Protein AF-X1IQB7-F1 (afdb_monomer_lite)

pLDDT: mean 81.28, std 14.28, range [44.41, 97.75]

InterPro domains:
  IPR012337 Ribonuclease H-like superfamily [SSF53098] (6-122)
  IPR036397 Ribonuclease H superfamily [G3DSA:3.30.420.10] (1-216)

Foldseek 3Di:
DWDKDKDKDWDWDDPDLQGWKIKIKIWMKIFTNPDDVVCPCVLVVCAEDCDPVCPPSHQHDHDPCVLPPPDLVSLLSVQLNLQLLLVLADPRDQWLVRVCCQAEPDHPVVQQVPQDAPDPVDSDGPRDPDPSTDSHNGDSPDDDSVVSCVNRNVVSNVSCVVSSMGGQGMHMDIGTSVRLVVVCVVQNDVVVVVVVVVSVVVVSVVSVVVVVVVVD

Secondary structure (DSSP, 8-state):
-PPPEEEEEEEEE--STTT--EEEEEEEEEE-TT--GGGHHHHTTTTEES-GGGTTTSEE-S-HHHHTSS-HHHHHHHHHHHHHHHHTTSPPPSSHHHHHHHHBSS-HHHHHHHS--S-SSS---TT-SS-SS-SSSSS-TT---HHHHHHHHHHHHHHHHHHTEEEEEEEEEEE-HHHHHHHHHHH-HHHHHHHHHHHHHHHHHHHHHHHHHHT-

Organism: NCBI:txid412755

Radius of gyration: 18.28 Å; chains: 1; bounding box: 54×44×42 Å

Sequence (216 aa):
MENNYYVLGIDEAGYGPDIGPLVVTSSLFRLSEKYHSEKFWETLSEIVSKKTKEFPEKVIVSDSKDIFKNHPKNYLIGETTALCSYCLLYPVPLNFQEFLQNIFLDNLDLFQKRCKTFSKYTYRMCWGNNDFFSEDPLNSKNLNPKPYINDLFPKLKKVIKSSGIDLIDIKSIVLCPHLYNESITKKGKLFFNYLQFERLIENALKRILIENISVK

Structure (mmCIF, N/CA/C/O backbone):
data_AF-X1IQB7-F1
#
_entry.id   AF-X1IQB7-F1
#
loop_
_atom_site.group_PDB
_atom_site.id
_atom_site.type_symbol
_atom_site.label_atom_id
_atom_site.label_alt_id
_atom_site.label_comp_id
_atom_site.label_asym_id
_atom_site.label_entity_id
_atom_site.label_seq_id
_atom_site.pdbx_PDB_ins_code
_atom_site.Cartn_x
_atom_site.Cartn_y
_atom_site.Cartn_z
_atom_site.occupancy
_atom_site.B_iso_or_equiv
_atom_site.auth_seq_id
_atom_site.auth_comp_id
_atom_site.auth_asym_id
_atom_site.auth_atom_id
_atom_site.pdbx_PDB_model_num
ATOM 1 N N . MET A 1 1 ? -18.463 -21.248 12.166 1.00 49.41 1 MET A N 1
ATOM 2 C CA . MET A 1 1 ? -17.188 -20.786 11.585 1.00 49.41 1 MET A CA 1
ATOM 3 C C . MET A 1 1 ? -17.531 -19.487 10.894 1.00 49.41 1 MET A C 1
ATOM 5 O O . MET A 1 1 ? -18.407 -19.532 10.044 1.00 49.41 1 MET A O 1
ATOM 9 N N . GLU A 1 2 ? -16.991 -18.355 11.341 1.00 58.50 2 GLU A N 1
ATOM 10 C CA . GLU A 1 2 ? -17.229 -17.079 10.653 1.00 58.50 2 GLU A CA 1
ATOM 11 C C . GLU A 1 2 ? -16.590 -17.154 9.263 1.00 58.50 2 GLU A C 1
ATOM 13 O O . GLU A 1 2 ? -15.416 -17.514 9.136 1.00 58.50 2 GLU A O 1
ATOM 18 N N . ASN A 1 3 ? -17.370 -16.871 8.221 1.00 70.31 3 ASN A N 1
ATOM 19 C CA . ASN A 1 3 ? -16.843 -16.815 6.862 1.00 70.31 3 ASN A CA 1
ATOM 20 C C . ASN A 1 3 ? -16.195 -15.446 6.637 1.00 70.31 3 ASN A C 1
ATOM 22 O O . ASN A 1 3 ? -16.862 -14.415 6.682 1.00 70.31 3 ASN A O 1
ATOM 26 N N . ASN A 1 4 ? -14.889 -15.438 6.376 1.00 81.31 4 ASN A N 1
ATOM 27 C CA . ASN A 1 4 ? -14.168 -14.225 6.000 1.00 81.31 4 ASN A CA 1
ATOM 28 C C . ASN A 1 4 ? -14.252 -14.000 4.488 1.00 81.31 4 ASN A C 1
ATOM 30 O O . ASN A 1 4 ? -14.042 -14.929 3.704 1.00 81.31 4 ASN A O 1
ATOM 34 N N . TYR A 1 5 ? -14.479 -12.752 4.085 1.00 88.44 5 TYR A N 1
ATOM 35 C CA . TYR A 1 5 ? -14.345 -12.317 2.695 1.00 88.44 5 TYR A CA 1
ATOM 36 C C . TYR A 1 5 ? -13.029 -11.568 2.514 1.00 88.44 5 TYR A C 1
ATOM 38 O O . TYR A 1 5 ? -12.565 -10.881 3.424 1.00 88.44 5 TYR A O 1
ATOM 46 N N . TYR A 1 6 ? -12.431 -11.678 1.331 1.00 92.31 6 TYR A N 1
ATOM 47 C CA . TYR A 1 6 ? -11.179 -10.998 1.013 1.00 92.31 6 TYR A CA 1
ATOM 48 C C . TYR A 1 6 ? -11.351 -10.110 -0.211 1.00 92.31 6 TYR A C 1
ATOM 50 O O . TYR A 1 6 ? -11.944 -10.523 -1.208 1.00 92.31 6 TYR A O 1
ATOM 58 N N . VAL A 1 7 ? -10.813 -8.895 -0.136 1.00 93.19 7 VAL A N 1
ATOM 59 C CA . VAL A 1 7 ? -10.789 -7.935 -1.243 1.00 93.19 7 VAL A CA 1
ATOM 60 C C . VAL A 1 7 ? -9.343 -7.579 -1.540 1.00 93.19 7 VAL A C 1
ATOM 62 O O . VAL A 1 7 ? -8.607 -7.156 -0.652 1.00 93.19 7 VAL A O 1
ATOM 65 N N . LEU A 1 8 ? -8.945 -7.743 -2.798 1.00 95.94 8 LEU A N 1
ATOM 66 C CA . LEU A 1 8 ? -7.617 -7.404 -3.289 1.00 95.94 8 LEU A CA 1
ATOM 67 C C . LEU A 1 8 ? -7.734 -6.225 -4.257 1.00 95.94 8 LEU A C 1
ATOM 69 O O . LEU A 1 8 ? -8.312 -6.364 -5.332 1.00 95.94 8 LEU A O 1
ATOM 73 N N . GLY A 1 9 ? -7.192 -5.072 -3.875 1.00 95.25 9 GLY A N 1
ATOM 74 C CA . GLY A 1 9 ? -6.976 -3.959 -4.799 1.00 95.25 9 GLY A CA 1
ATOM 75 C C . GLY A 1 9 ? -5.593 -4.079 -5.423 1.00 95.25 9 GLY A C 1
ATOM 76 O O . GLY A 1 9 ? -4.635 -4.288 -4.685 1.00 95.25 9 GLY A O 1
ATOM 77 N N . ILE A 1 10 ? -5.483 -3.957 -6.746 1.00 96.00 10 ILE A N 1
ATOM 78 C CA . ILE A 1 10 ? -4.204 -3.889 -7.467 1.00 96.00 10 ILE A CA 1
ATOM 79 C C . ILE A 1 10 ? -4.250 -2.671 -8.379 1.00 96.00 10 ILE A C 1
ATOM 81 O O . ILE A 1 10 ? -5.236 -2.485 -9.090 1.00 96.00 10 ILE A O 1
ATOM 85 N N . ASP A 1 11 ? -3.198 -1.862 -8.342 1.00 93.19 11 ASP A N 1
ATOM 86 C CA . ASP A 1 11 ? -3.038 -0.706 -9.221 1.00 93.19 11 ASP A CA 1
ATOM 87 C C . ASP A 1 11 ? -1.561 -0.509 -9.575 1.00 93.19 11 ASP A C 1
ATOM 89 O O . ASP A 1 11 ? -0.658 -1.018 -8.891 1.00 93.19 11 ASP A O 1
ATOM 93 N N . GLU A 1 12 ? -1.310 0.243 -10.638 1.00 90.50 12 GLU A N 1
ATOM 94 C CA . GLU A 1 12 ? 0.023 0.496 -11.147 1.00 90.50 12 GLU A CA 1
ATOM 95 C C . GLU A 1 12 ? 0.303 1.963 -11.478 1.00 90.50 12 GLU A C 1
ATOM 97 O O . GLU A 1 12 ? -0.540 2.728 -11.943 1.00 90.50 12 GLU A O 1
ATOM 102 N N . ALA A 1 13 ? 1.562 2.349 -11.296 1.00 86.50 13 ALA A N 1
ATOM 103 C CA . ALA A 1 13 ? 2.077 3.665 -11.634 1.00 86.50 13 ALA A CA 1
ATOM 104 C C . ALA A 1 13 ? 3.432 3.539 -12.341 1.00 86.50 13 ALA A C 1
ATOM 106 O O . ALA A 1 13 ? 4.209 2.639 -12.042 1.00 86.50 13 ALA A O 1
ATOM 107 N N . GLY A 1 14 ? 3.743 4.460 -13.259 1.00 76.94 14 GLY A N 1
ATOM 108 C CA . GLY A 1 14 ? 5.048 4.496 -13.943 1.00 76.94 14 GLY A CA 1
ATOM 109 C C . GLY A 1 14 ? 5.041 3.995 -15.392 1.00 76.94 14 GLY A C 1
ATOM 110 O O . GLY A 1 14 ? 5.873 3.189 -15.789 1.00 76.94 14 GLY A O 1
ATOM 111 N N . TYR A 1 15 ? 4.113 4.493 -16.216 1.00 61.34 15 TYR A N 1
ATOM 112 C CA . TYR A 1 15 ? 3.887 4.001 -17.584 1.00 61.34 15 TYR A CA 1
ATOM 113 C C . TYR A 1 15 ? 4.708 4.626 -18.717 1.00 61.34 15 TYR A C 1
ATOM 115 O O . TYR A 1 15 ? 4.452 4.310 -19.883 1.00 61.34 15 TYR A O 1
ATOM 123 N N . GLY A 1 16 ? 5.671 5.491 -18.417 1.00 55.72 16 GLY A N 1
ATOM 124 C CA . GLY A 1 16 ? 6.515 6.107 -19.437 1.00 55.72 16 GLY A CA 1
ATOM 125 C C . GLY A 1 16 ? 7.973 5.692 -19.266 1.00 55.72 16 GLY A C 1
ATOM 126 O O . GLY A 1 16 ? 8.464 5.781 -18.140 1.00 55.72 16 GLY A O 1
ATOM 127 N N . PRO A 1 17 ? 8.686 5.307 -20.343 1.00 48.34 17 PRO A N 1
ATOM 128 C CA . PRO A 1 17 ? 10.130 5.052 -20.292 1.00 48.34 17 PRO A CA 1
ATOM 129 C C . PRO A 1 17 ? 10.931 6.242 -19.726 1.00 48.34 17 PRO A C 1
ATOM 131 O O . PRO A 1 17 ? 12.019 6.030 -19.197 1.00 48.34 17 PRO A O 1
ATOM 134 N N . ASP A 1 18 ? 10.354 7.450 -19.763 1.00 55.41 18 ASP A N 1
ATOM 135 C CA . ASP A 1 18 ? 10.948 8.706 -19.293 1.00 55.41 18 ASP A CA 1
ATOM 136 C C . ASP A 1 18 ? 10.460 9.170 -17.900 1.00 55.41 18 ASP A C 1
ATOM 138 O O . ASP A 1 18 ? 10.919 10.197 -17.406 1.00 55.41 18 ASP A O 1
ATOM 142 N N . ILE A 1 19 ? 9.509 8.467 -17.260 1.00 57.88 19 ILE A N 1
ATOM 143 C CA . ILE A 1 19 ? 8.742 8.997 -16.105 1.00 57.88 19 ILE A CA 1
ATOM 144 C C . ILE A 1 19 ? 9.191 8.397 -14.757 1.00 57.88 19 ILE A C 1
ATOM 146 O O . ILE A 1 19 ? 8.978 9.003 -13.709 1.00 57.88 19 ILE A O 1
ATOM 150 N N . GLY A 1 20 ? 9.850 7.235 -14.757 1.00 71.38 20 GLY A N 1
ATOM 151 C CA . GLY A 1 20 ? 10.310 6.567 -13.535 1.00 71.38 20 GLY A CA 1
ATOM 152 C C . GLY A 1 20 ? 10.055 5.059 -13.558 1.00 71.38 20 GLY A C 1
ATOM 153 O O . GLY A 1 20 ? 9.684 4.517 -14.598 1.00 71.38 20 GLY A O 1
ATOM 154 N N . PRO A 1 21 ? 10.279 4.354 -12.437 1.00 81.31 21 PRO A N 1
ATOM 155 C CA . PRO A 1 21 ? 10.101 2.912 -12.377 1.00 81.31 21 PRO A CA 1
ATOM 156 C C . PRO A 1 21 ? 8.613 2.565 -12.493 1.00 81.31 21 PRO A C 1
ATOM 158 O O . PRO A 1 21 ? 7.760 3.315 -12.017 1.00 81.31 21 PRO A O 1
ATOM 161 N N . LEU A 1 22 ? 8.309 1.402 -13.068 1.00 86.75 22 LEU A N 1
ATOM 162 C CA . LEU A 1 22 ? 6.980 0.812 -12.942 1.00 86.75 22 LEU A CA 1
ATOM 163 C C . LEU A 1 22 ? 6.841 0.259 -11.521 1.00 86.75 22 LEU A C 1
ATOM 165 O O . LEU A 1 22 ? 7.666 -0.543 -11.081 1.00 86.75 22 LEU A O 1
ATOM 169 N N . VAL A 1 23 ? 5.784 0.660 -10.831 1.00 88.75 23 VAL A N 1
ATOM 170 C CA . VAL A 1 23 ? 5.376 0.140 -9.528 1.00 88.75 23 VAL A CA 1
ATOM 171 C C . VAL A 1 23 ? 3.985 -0.453 -9.681 1.00 88.75 23 VAL A C 1
ATOM 173 O O . VAL A 1 23 ? 3.071 0.246 -10.103 1.00 88.75 23 VAL A O 1
ATOM 176 N N . VAL A 1 24 ? 3.821 -1.724 -9.328 1.00 93.44 24 VAL A N 1
ATOM 177 C CA . VAL A 1 24 ? 2.518 -2.399 -9.253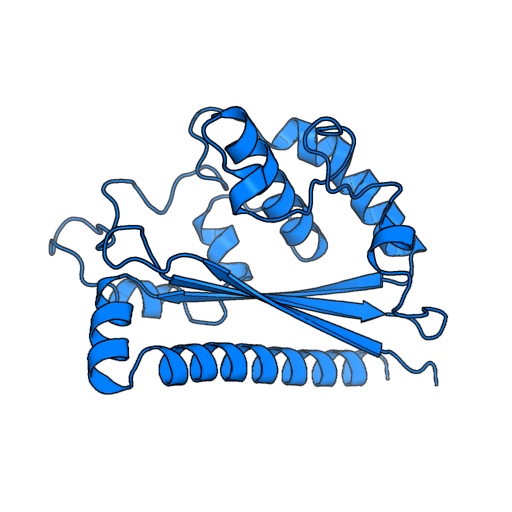 1.00 93.44 24 VAL A CA 1
ATOM 178 C C . VAL A 1 24 ? 2.316 -2.820 -7.809 1.00 93.44 24 VAL A C 1
ATOM 180 O O . VAL A 1 24 ? 3.153 -3.547 -7.274 1.00 93.44 24 VAL A O 1
ATOM 183 N N . THR A 1 25 ? 1.247 -2.360 -7.168 1.00 95.75 25 THR A N 1
ATOM 184 C CA . THR A 1 25 ? 1.014 -2.595 -5.738 1.00 95.75 25 THR A CA 1
ATOM 185 C C . THR A 1 25 ? -0.327 -3.262 -5.516 1.00 95.75 25 THR A C 1
ATOM 187 O O . THR A 1 25 ? -1.326 -2.860 -6.105 1.00 95.75 25 THR A O 1
ATOM 190 N N . SER A 1 26 ? -0.351 -4.251 -4.626 1.00 97.75 26 SER A N 1
ATOM 191 C CA . SER A 1 26 ? -1.563 -4.859 -4.105 1.00 97.75 26 SER A CA 1
ATOM 192 C C . SER A 1 26 ? -1.818 -4.470 -2.653 1.00 97.75 26 SER A C 1
ATOM 194 O O . SER A 1 26 ? -0.890 -4.481 -1.842 1.00 97.75 26 SER A O 1
ATOM 196 N N . SER A 1 27 ? -3.078 -4.228 -2.304 1.00 97.31 27 SER A N 1
ATOM 197 C CA . SER A 1 27 ? -3.560 -4.079 -0.928 1.00 97.31 27 SER A CA 1
ATOM 198 C C . SER A 1 27 ? -4.643 -5.118 -0.659 1.00 97.31 27 SER A C 1
ATOM 200 O O . SER A 1 27 ? -5.679 -5.126 -1.329 1.00 97.31 27 SER A O 1
ATOM 202 N N . LEU A 1 28 ? -4.387 -6.014 0.294 1.00 97.44 28 LEU A N 1
ATOM 203 C CA . LEU A 1 28 ? -5.273 -7.121 0.641 1.00 97.44 28 LEU A CA 1
ATOM 204 C C . LEU A 1 28 ? -6.017 -6.816 1.938 1.00 97.44 28 LEU A C 1
ATOM 206 O O . LEU A 1 28 ? -5.403 -6.643 2.992 1.00 97.44 28 LEU A O 1
ATOM 210 N N . PHE A 1 29 ? -7.342 -6.825 1.861 1.00 94.81 29 PHE A N 1
ATOM 211 C CA . PHE A 1 29 ? -8.234 -6.616 2.990 1.00 94.81 29 PHE A CA 1
ATOM 212 C C . PHE A 1 29 ? -8.976 -7.900 3.344 1.00 94.81 29 PHE A C 1
ATOM 214 O O . PHE A 1 29 ? -9.444 -8.617 2.457 1.00 94.81 29 PHE A O 1
ATOM 221 N N . ARG A 1 30 ? -9.129 -8.157 4.641 1.00 93.00 30 ARG A N 1
ATOM 222 C CA . ARG A 1 30 ? -10.064 -9.130 5.207 1.00 93.00 30 ARG A CA 1
ATOM 223 C C . ARG A 1 30 ? -11.298 -8.389 5.708 1.00 93.00 30 ARG A C 1
ATOM 225 O O . ARG A 1 30 ? -11.173 -7.387 6.408 1.00 93.00 30 ARG A O 1
ATOM 232 N N . LEU A 1 31 ? -12.475 -8.898 5.372 1.00 90.62 31 LEU A N 1
ATOM 233 C CA . LEU A 1 31 ? -13.767 -8.364 5.782 1.00 90.62 31 LEU A CA 1
ATOM 234 C C . LEU A 1 31 ? -14.504 -9.410 6.618 1.00 90.62 31 LEU A C 1
ATOM 236 O O . LEU A 1 31 ? -14.596 -10.575 6.220 1.00 90.62 31 LEU A O 1
ATOM 240 N N . SER A 1 32 ? -15.042 -8.986 7.760 1.00 85.94 32 SER A N 1
ATOM 241 C CA . SER A 1 32 ? -15.914 -9.827 8.587 1.00 85.94 32 SER A CA 1
ATOM 242 C C . SER A 1 32 ? -17.229 -10.155 7.868 1.00 85.94 32 SER A C 1
ATOM 244 O O . SER A 1 32 ? -17.703 -9.376 7.044 1.00 85.94 32 SER A O 1
ATOM 246 N N . GLU A 1 33 ? -17.868 -11.273 8.220 1.00 71.19 33 GLU A N 1
ATOM 247 C CA . GLU A 1 33 ? -19.112 -11.758 7.593 1.00 71.19 33 GLU A CA 1
ATOM 248 C C . GLU A 1 33 ? -20.270 -10.743 7.628 1.00 71.19 33 GLU A C 1
ATOM 250 O O . GLU A 1 33 ? -21.135 -10.736 6.756 1.00 71.19 33 GLU A O 1
ATOM 255 N N . LYS A 1 34 ? -20.262 -9.832 8.609 1.00 65.44 34 LYS A N 1
ATOM 256 C CA . LYS A 1 34 ? -21.254 -8.752 8.759 1.00 65.44 34 LYS A CA 1
ATOM 257 C C . LYS A 1 34 ? -21.125 -7.656 7.695 1.00 65.44 34 LYS A C 1
ATOM 259 O O . LYS A 1 34 ? -21.907 -6.705 7.697 1.00 65.44 34 LYS A O 1
ATOM 264 N N . TYR A 1 35 ? -20.128 -7.754 6.822 1.00 68.06 35 TYR A N 1
ATOM 265 C CA . TYR A 1 35 ? -19.796 -6.731 5.856 1.00 68.06 35 TYR A CA 1
ATOM 266 C C . TYR A 1 35 ? -20.443 -6.993 4.493 1.00 68.06 35 TYR A C 1
ATOM 268 O O . TYR A 1 35 ? -20.071 -7.913 3.768 1.00 68.06 35 TYR A O 1
ATOM 276 N N . HIS A 1 36 ? -21.367 -6.117 4.100 1.00 64.25 36 HIS A N 1
ATOM 277 C CA . HIS A 1 36 ? -21.801 -6.017 2.710 1.00 64.25 36 HIS A CA 1
ATOM 278 C C . HIS A 1 36 ? -20.770 -5.192 1.932 1.00 64.25 36 HIS A C 1
ATOM 280 O O . HIS A 1 36 ? -20.577 -4.010 2.218 1.00 64.25 36 HIS A O 1
ATOM 286 N N . SER A 1 37 ? -20.117 -5.810 0.943 1.00 60.91 37 SER A N 1
ATOM 287 C CA . SER A 1 37 ? -19.055 -5.208 0.115 1.00 60.91 37 SER A CA 1
ATOM 288 C C . SER A 1 37 ? -19.424 -3.849 -0.499 1.00 60.91 37 SER A C 1
ATOM 290 O O . SER A 1 37 ? -18.544 -3.017 -0.717 1.00 60.91 37 SER A O 1
ATOM 292 N N . GLU A 1 38 ? -20.716 -3.581 -0.708 1.00 61.97 38 GLU A N 1
ATOM 293 C CA . GLU A 1 38 ? -21.246 -2.323 -1.252 1.00 61.97 38 GLU A CA 1
ATOM 294 C C . GLU A 1 38 ? -20.975 -1.091 -0.371 1.00 61.97 38 GLU A C 1
ATOM 296 O O . GLU A 1 38 ? -21.026 0.032 -0.867 1.00 61.97 38 GLU A O 1
ATOM 301 N N . LYS A 1 39 ? -20.623 -1.274 0.911 1.00 75.19 39 LYS A N 1
ATOM 302 C CA . LYS A 1 39 ? -20.371 -0.170 1.857 1.00 75.19 39 LYS A CA 1
ATOM 303 C C . LYS A 1 39 ? -18.893 0.124 2.118 1.00 75.19 39 LYS A C 1
ATOM 305 O O . LYS A 1 39 ? -18.602 0.936 2.996 1.00 75.19 39 LYS A O 1
ATOM 310 N N . PHE A 1 40 ? -17.999 -0.439 1.285 1.00 83.94 40 PHE A N 1
ATOM 311 C CA . PHE A 1 40 ? -16.565 -0.113 1.125 1.00 83.94 40 PHE A CA 1
ATOM 312 C C . PHE A 1 40 ? -16.048 1.049 1.994 1.00 83.94 40 PHE A C 1
ATOM 314 O O . PHE A 1 40 ? -15.629 0.989 3.153 1.00 83.94 40 PHE A O 1
ATOM 321 N N . TRP A 1 41 ? -16.127 2.186 1.316 1.00 87.31 41 TRP A N 1
ATOM 322 C CA . TRP A 1 41 ? -15.660 3.483 1.754 1.00 87.31 41 TRP A CA 1
ATOM 323 C C . TRP A 1 41 ? -16.641 4.190 2.688 1.00 87.31 41 TRP A C 1
ATOM 325 O O . TRP A 1 41 ? -16.228 5.105 3.392 1.00 87.31 41 TRP A O 1
ATOM 335 N N . GLU A 1 42 ? -17.914 3.786 2.723 1.00 88.56 42 GLU A N 1
ATOM 336 C CA . GLU A 1 42 ? -18.901 4.361 3.644 1.00 88.56 42 GLU A CA 1
ATOM 337 C C . GLU A 1 42 ? -18.549 4.014 5.089 1.00 88.56 42 GLU A C 1
ATOM 339 O O . GLU A 1 42 ? -18.548 4.893 5.950 1.00 88.56 42 GLU A O 1
ATOM 344 N N . THR A 1 43 ? -18.157 2.765 5.350 1.00 88.88 43 THR A N 1
ATOM 345 C CA . THR A 1 43 ? -17.715 2.319 6.679 1.00 88.88 43 THR A CA 1
ATOM 346 C C . THR A 1 43 ? -16.472 3.067 7.160 1.00 88.88 43 THR A C 1
ATOM 348 O O . THR A 1 43 ? -16.340 3.348 8.347 1.00 88.88 43 THR A O 1
ATOM 351 N N . LEU A 1 44 ? -15.570 3.426 6.245 1.00 91.56 44 LEU A N 1
ATOM 352 C CA . LEU A 1 44 ? -14.337 4.147 6.567 1.00 91.56 44 LEU A CA 1
ATOM 353 C C . LEU A 1 44 ? -14.492 5.672 6.489 1.00 91.56 44 LEU A C 1
ATOM 355 O O . LEU A 1 44 ? -13.538 6.391 6.778 1.00 91.56 44 LEU A O 1
ATOM 359 N N . SER A 1 45 ? -15.674 6.179 6.130 1.00 93.00 45 SER A N 1
ATOM 360 C CA . SER A 1 45 ? -15.909 7.599 5.824 1.00 93.00 45 SER A CA 1
ATOM 361 C C . SER A 1 45 ? -15.647 8.554 6.996 1.00 93.00 45 SER A C 1
ATOM 363 O O . SER A 1 45 ? -15.404 9.746 6.778 1.00 93.00 45 SER A O 1
ATOM 365 N N . GLU A 1 46 ? -15.641 8.044 8.232 1.00 94.19 46 GLU A N 1
ATOM 366 C CA . GLU A 1 46 ? -15.229 8.786 9.429 1.00 94.19 46 GLU A CA 1
ATOM 367 C C . GLU A 1 46 ? -13.771 9.263 9.333 1.00 94.19 46 GLU A C 1
ATOM 369 O O . GLU A 1 46 ? -13.473 10.385 9.739 1.00 94.19 46 GLU A O 1
ATOM 374 N N . ILE A 1 47 ? -12.876 8.455 8.750 1.00 95.00 47 ILE A N 1
ATOM 375 C CA . ILE A 1 47 ? -11.425 8.705 8.751 1.00 95.00 47 ILE A CA 1
ATOM 376 C C . ILE A 1 47 ? -10.776 8.700 7.365 1.00 95.00 47 ILE A C 1
ATOM 378 O O . ILE A 1 47 ? -9.639 9.142 7.225 1.00 95.00 47 ILE A O 1
ATOM 382 N N . VAL A 1 48 ? -11.484 8.237 6.335 1.00 94.88 48 VAL A N 1
ATOM 383 C CA . VAL A 1 48 ? -11.029 8.218 4.942 1.00 94.88 48 VAL A CA 1
ATOM 384 C C . VAL A 1 48 ? -11.890 9.152 4.099 1.00 94.88 48 VAL A C 1
ATOM 386 O O . VAL A 1 48 ? -13.111 9.208 4.247 1.00 94.88 48 VAL A O 1
ATOM 389 N N . SER A 1 49 ? -11.258 9.887 3.187 1.00 95.00 49 SER A N 1
ATOM 390 C CA . SER A 1 49 ? -11.939 10.777 2.250 1.00 95.00 49 SER A CA 1
ATOM 391 C C . SER A 1 49 ? -11.284 10.779 0.876 1.00 95.00 49 SER A C 1
ATOM 393 O O . SER A 1 49 ? -10.093 10.529 0.737 1.00 95.00 49 SER A O 1
ATOM 395 N N . LYS A 1 50 ? -12.060 11.142 -0.148 1.00 93.81 50 LYS A N 1
ATOM 396 C CA . LYS A 1 50 ? -11.541 11.448 -1.492 1.00 93.81 50 LYS A CA 1
ATOM 397 C C . LYS A 1 50 ? -11.140 12.921 -1.644 1.00 93.81 50 LYS A C 1
ATOM 399 O O . LYS A 1 50 ? -10.554 13.308 -2.651 1.00 93.81 50 LYS A O 1
ATOM 404 N N . LYS A 1 51 ? -11.497 13.779 -0.681 1.00 92.75 51 LYS A N 1
ATOM 405 C CA . LYS A 1 51 ? -11.371 15.239 -0.788 1.00 92.75 51 LYS A CA 1
ATOM 406 C C . LYS A 1 51 ? -10.100 15.718 -0.095 1.00 92.75 51 LYS A C 1
ATOM 408 O O . LYS A 1 51 ? -10.045 15.759 1.127 1.00 92.75 51 LYS A O 1
ATOM 413 N N . THR A 1 52 ? -9.124 16.194 -0.864 1.00 90.88 52 THR A N 1
ATOM 414 C CA . THR A 1 52 ? -7.834 16.702 -0.348 1.00 90.88 52 THR A CA 1
ATOM 415 C C . THR A 1 52 ? -7.962 17.828 0.684 1.00 90.88 52 THR A C 1
ATOM 417 O O . THR A 1 52 ? -7.084 17.986 1.524 1.00 90.88 52 THR A O 1
ATOM 420 N N . LYS A 1 53 ? -9.061 18.596 0.663 1.00 90.88 53 LYS A N 1
ATOM 421 C CA . LYS A 1 53 ? -9.347 19.653 1.650 1.00 90.88 53 LYS A CA 1
ATOM 422 C C . LYS A 1 53 ? -9.647 19.147 3.068 1.00 90.88 53 LYS A C 1
ATOM 424 O O . LYS A 1 53 ? -9.686 19.963 3.974 1.00 90.88 53 LYS A O 1
ATOM 429 N N . GLU A 1 54 ? -9.912 17.852 3.239 1.00 93.06 54 GLU A N 1
ATOM 430 C CA . GLU A 1 54 ? -10.156 17.211 4.544 1.00 93.06 54 GLU A CA 1
ATOM 431 C C . GLU A 1 54 ? -8.861 16.638 5.154 1.00 93.06 54 GLU A C 1
ATOM 433 O O . GLU A 1 54 ? -8.904 15.901 6.134 1.00 93.06 54 GLU A O 1
ATOM 438 N N . PHE A 1 55 ? -7.707 16.936 4.547 1.00 90.12 55 PHE A N 1
ATOM 439 C CA . PHE A 1 55 ? -6.392 16.677 5.121 1.00 90.12 55 PHE A CA 1
ATOM 440 C C . PHE A 1 55 ? -5.955 17.872 5.992 1.00 90.12 55 PHE A C 1
ATOM 442 O O . PHE A 1 55 ? -5.978 19.005 5.488 1.00 90.12 55 PHE A O 1
ATOM 449 N N . PRO A 1 56 ? -5.432 17.649 7.216 1.00 88.31 56 PRO A N 1
ATOM 450 C CA . PRO A 1 56 ? -4.967 16.368 7.766 1.00 88.31 56 PRO A CA 1
ATOM 451 C C . PRO A 1 56 ? -5.962 15.624 8.672 1.00 88.31 56 PRO A C 1
ATOM 453 O O . PRO A 1 56 ? -5.571 14.667 9.336 1.00 88.31 56 PRO A O 1
ATOM 456 N N . GLU A 1 57 ? -7.225 16.039 8.747 1.00 91.44 57 GLU A N 1
ATOM 457 C CA . GLU A 1 57 ? -8.221 15.418 9.630 1.00 91.44 57 GLU A CA 1
ATOM 458 C C . GLU A 1 57 ? -8.571 13.982 9.215 1.00 91.44 57 GLU A C 1
ATOM 460 O O . GLU A 1 57 ? -8.924 13.165 10.069 1.00 91.44 57 GLU A O 1
ATOM 465 N N . LYS A 1 58 ? -8.458 13.680 7.916 1.00 94.56 58 LYS A N 1
ATOM 466 C CA . LYS A 1 58 ? -8.711 12.371 7.308 1.00 94.56 58 LYS A CA 1
ATOM 467 C C . LYS A 1 58 ? -7.567 11.925 6.400 1.00 94.56 58 LYS A C 1
ATOM 469 O O . LYS A 1 58 ? -6.861 12.733 5.797 1.00 94.56 58 LYS A O 1
ATOM 474 N N . VAL A 1 59 ? -7.436 10.608 6.258 1.00 93.62 59 VAL A N 1
ATOM 475 C CA . VAL A 1 59 ? -6.572 9.963 5.263 1.00 93.62 59 VAL A CA 1
ATOM 476 C C . VAL A 1 59 ? -7.205 10.132 3.886 1.00 93.62 59 VAL A C 1
ATOM 478 O O . VAL A 1 59 ? -8.399 9.876 3.712 1.00 93.62 59 VAL A O 1
ATOM 481 N N . ILE A 1 60 ? -6.419 10.556 2.897 1.00 94.12 60 ILE A N 1
ATOM 482 C CA . ILE A 1 60 ? -6.944 10.856 1.565 1.00 94.12 60 ILE A CA 1
ATOM 483 C C . ILE A 1 60 ? -6.665 9.700 0.611 1.00 94.12 60 ILE A C 1
ATOM 485 O O . ILE A 1 60 ? -5.541 9.518 0.159 1.00 94.12 60 ILE A O 1
ATOM 489 N N . VAL A 1 61 ? -7.710 8.960 0.250 1.00 93.31 61 VAL A N 1
ATOM 490 C CA . VAL A 1 61 ? -7.646 7.896 -0.758 1.00 93.31 61 VAL A CA 1
ATOM 491 C C . VAL A 1 61 ? -8.456 8.337 -1.971 1.00 93.31 61 VAL A C 1
ATOM 493 O O . VAL A 1 61 ? -9.680 8.420 -1.912 1.00 93.31 61 VAL A O 1
ATOM 496 N N . SER A 1 62 ? -7.772 8.658 -3.066 1.00 91.62 62 SER A N 1
ATOM 497 C CA . SER A 1 62 ? -8.370 9.123 -4.323 1.00 91.62 62 SER A CA 1
ATOM 498 C C . SER A 1 62 ? -7.474 8.752 -5.509 1.00 91.62 62 SER A C 1
ATOM 500 O O . SER A 1 62 ? -6.397 8.189 -5.312 1.00 91.62 62 SER A O 1
ATOM 502 N N . ASP A 1 63 ? -7.902 9.085 -6.728 1.00 89.31 63 ASP A N 1
ATOM 503 C CA . ASP A 1 63 ? -7.080 8.941 -7.932 1.00 89.31 63 ASP A CA 1
ATOM 504 C C . ASP A 1 63 ? -5.745 9.691 -7.747 1.00 89.31 63 ASP A C 1
ATOM 506 O O . ASP A 1 63 ? -5.711 10.878 -7.398 1.00 89.31 63 ASP A O 1
ATOM 510 N N . SER A 1 64 ? -4.630 8.990 -7.960 1.00 85.94 64 SER A N 1
ATOM 511 C CA . SER A 1 64 ? -3.285 9.542 -7.778 1.00 85.94 64 SER A CA 1
ATOM 512 C C . SER A 1 64 ? -3.025 10.735 -8.704 1.00 85.94 64 SER A C 1
ATOM 514 O O . SER A 1 64 ? -2.356 11.688 -8.302 1.00 85.94 64 SER A O 1
ATOM 516 N N . LYS A 1 65 ? -3.621 10.763 -9.902 1.00 84.75 65 LYS A N 1
ATOM 517 C CA . LYS A 1 65 ? -3.527 11.893 -10.838 1.00 84.75 65 LYS A CA 1
ATOM 518 C C . LYS A 1 65 ? -4.218 13.136 -10.306 1.00 84.75 65 LYS A C 1
ATOM 520 O O . LYS A 1 65 ? -3.815 14.226 -10.691 1.00 84.75 65 LYS A O 1
ATOM 525 N N . ASP A 1 66 ? -5.239 12.992 -9.461 1.00 84.94 66 ASP A N 1
ATOM 526 C CA . ASP A 1 66 ? -5.912 14.113 -8.799 1.00 84.94 66 ASP A CA 1
ATOM 527 C C . ASP A 1 66 ? -5.136 14.600 -7.581 1.00 84.94 66 ASP A C 1
ATOM 529 O O . ASP A 1 66 ? -5.021 15.811 -7.375 1.00 84.94 66 ASP A O 1
ATOM 533 N N . ILE A 1 67 ? -4.571 13.674 -6.801 1.00 85.69 67 ILE A N 1
ATOM 534 C CA . ILE A 1 67 ? -3.734 14.014 -5.650 1.00 85.69 67 ILE A CA 1
ATOM 535 C C . ILE A 1 67 ? -2.497 14.763 -6.146 1.00 85.69 67 ILE A C 1
ATOM 537 O O . ILE A 1 67 ? -2.305 15.921 -5.800 1.00 85.69 67 ILE A O 1
ATOM 541 N N . PHE A 1 68 ? -1.692 14.189 -7.035 1.00 79.38 68 PHE A N 1
ATOM 542 C CA . PHE A 1 68 ? -0.394 14.761 -7.409 1.00 79.38 68 PHE A CA 1
ATOM 543 C C . PHE A 1 68 ? -0.453 15.926 -8.423 1.00 79.38 68 PHE A C 1
ATOM 545 O O . PHE A 1 68 ? 0.575 16.288 -8.996 1.00 79.38 68 PHE A O 1
ATOM 552 N N . LYS A 1 69 ? -1.609 16.582 -8.628 1.00 77.94 69 LYS A N 1
ATOM 553 C CA . LYS A 1 69 ? -1.695 17.797 -9.466 1.00 77.94 69 LYS A CA 1
ATOM 554 C C . LYS A 1 69 ? -0.853 18.934 -8.876 1.00 77.94 69 LYS A C 1
ATOM 556 O O . LYS A 1 69 ? -1.247 19.518 -7.874 1.00 77.94 69 LYS A O 1
ATOM 561 N N . ASN A 1 70 ? 0.280 19.238 -9.517 1.00 58.91 70 ASN A N 1
ATOM 562 C CA . ASN A 1 70 ? 1.100 20.465 -9.473 1.00 58.91 70 ASN A CA 1
ATOM 563 C C . ASN A 1 70 ? 1.083 21.319 -8.183 1.00 58.91 70 ASN A C 1
ATOM 565 O O . ASN A 1 70 ? 1.095 22.547 -8.256 1.00 58.91 70 ASN A O 1
ATOM 569 N N . HIS A 1 71 ? 1.107 20.703 -6.998 1.00 70.06 71 HIS A N 1
ATOM 570 C CA . HIS A 1 71 ? 1.282 21.426 -5.741 1.00 70.06 71 HIS A CA 1
ATOM 571 C C . HIS A 1 71 ? 2.131 20.614 -4.748 1.00 70.06 71 HIS A C 1
ATOM 573 O O . HIS A 1 71 ? 1.759 19.486 -4.417 1.00 70.06 71 HIS A O 1
ATOM 579 N N . PRO A 1 72 ? 3.233 21.173 -4.205 1.00 71.00 72 PRO A N 1
ATOM 580 C CA . PRO A 1 72 ? 4.119 20.480 -3.262 1.00 71.00 72 PRO A CA 1
ATOM 581 C C . PRO A 1 72 ? 3.400 19.852 -2.058 1.00 71.00 72 PRO A C 1
ATOM 583 O O . PRO A 1 72 ? 3.703 18.727 -1.675 1.00 71.00 72 PRO A O 1
ATOM 586 N N . LYS A 1 73 ? 2.383 20.534 -1.505 1.00 75.50 73 LYS A N 1
ATOM 587 C CA . LYS A 1 73 ? 1.552 20.016 -0.396 1.00 75.50 73 LYS A CA 1
ATOM 588 C C . LYS A 1 73 ? 0.883 18.675 -0.718 1.00 75.50 73 LYS A C 1
ATOM 590 O O . LYS A 1 73 ? 0.646 17.890 0.191 1.00 75.50 73 LYS A O 1
ATOM 595 N N . ASN A 1 74 ? 0.582 18.390 -1.981 1.00 82.88 74 ASN A N 1
ATOM 596 C CA . ASN A 1 74 ? -0.122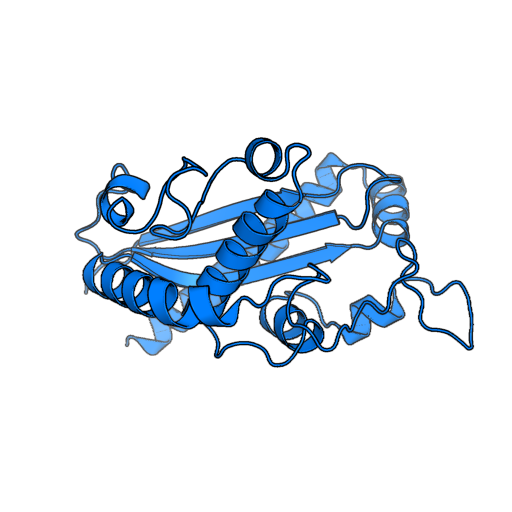 17.163 -2.325 1.00 82.88 74 ASN A CA 1
ATOM 597 C C . ASN A 1 74 ? 0.784 15.927 -2.302 1.00 82.88 74 ASN A C 1
ATOM 599 O O . ASN A 1 74 ? 0.285 14.824 -2.095 1.00 82.88 74 ASN A O 1
ATOM 603 N N . TYR A 1 75 ? 2.104 16.107 -2.437 1.00 81.56 75 TYR A N 1
ATOM 604 C CA . TYR A 1 75 ? 3.053 15.017 -2.211 1.00 81.56 75 TYR A CA 1
ATOM 605 C C . TYR A 1 75 ? 2.959 14.511 -0.776 1.00 81.56 75 TYR A C 1
ATOM 607 O O . TYR A 1 75 ? 2.819 13.312 -0.569 1.00 81.56 75 TYR A O 1
ATOM 615 N N . LEU A 1 76 ? 2.890 15.422 0.200 1.00 83.44 76 LEU A N 1
ATOM 616 C CA . LEU A 1 76 ? 2.688 15.061 1.602 1.00 83.44 76 LEU A CA 1
ATOM 617 C C . LEU A 1 76 ? 1.382 14.296 1.834 1.00 83.44 76 LEU A C 1
ATOM 619 O O . LEU A 1 76 ? 1.364 13.372 2.640 1.00 83.44 76 LEU A O 1
ATOM 623 N N . ILE A 1 77 ? 0.297 14.651 1.141 1.00 88.56 77 ILE A N 1
ATOM 624 C CA . ILE A 1 77 ? -0.985 13.939 1.261 1.00 88.56 77 ILE A CA 1
ATOM 625 C C . ILE A 1 77 ? -0.832 12.480 0.805 1.00 88.56 77 ILE A C 1
ATOM 627 O O . I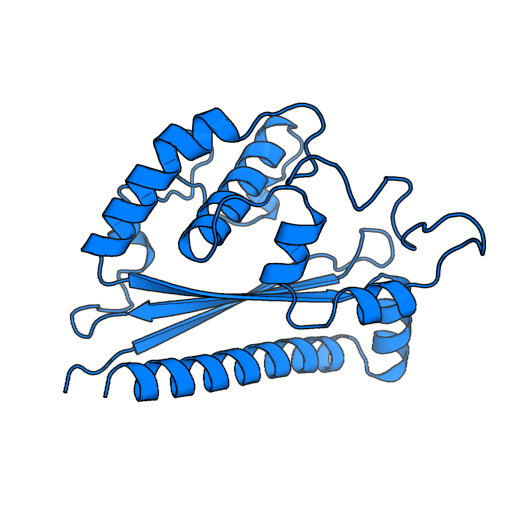LE A 1 77 ? -1.237 11.560 1.523 1.00 88.56 77 ILE A O 1
ATOM 631 N N . GLY A 1 78 ? -0.233 12.266 -0.371 1.00 87.81 78 GLY A N 1
ATOM 632 C CA . GLY A 1 78 ? 0.002 10.926 -0.909 1.00 87.81 78 GLY A CA 1
ATOM 633 C C . GLY A 1 78 ? 0.959 10.112 -0.039 1.00 87.81 78 GLY A C 1
ATOM 634 O O . GLY A 1 78 ? 0.666 8.971 0.314 1.00 87.81 78 GLY A O 1
ATOM 635 N N . GLU A 1 79 ? 2.063 10.722 0.383 1.00 86.50 79 GLU A N 1
ATOM 636 C CA . GLU A 1 79 ? 3.058 10.092 1.249 1.00 86.50 79 GLU A CA 1
ATOM 637 C C . GLU A 1 79 ? 2.500 9.748 2.639 1.00 86.50 79 GLU A C 1
ATOM 639 O O . GLU A 1 79 ? 2.708 8.638 3.127 1.00 86.50 79 GLU A O 1
ATOM 644 N N . THR A 1 80 ? 1.717 10.643 3.254 1.00 88.19 80 THR A N 1
ATOM 645 C CA . THR A 1 80 ? 1.040 10.370 4.536 1.00 88.19 80 THR A CA 1
ATOM 646 C C . THR A 1 80 ? 0.056 9.214 4.398 1.00 88.19 80 THR A C 1
ATOM 648 O O . THR A 1 80 ? -0.019 8.363 5.278 1.00 88.19 80 THR A O 1
ATOM 651 N N . THR A 1 81 ? -0.670 9.138 3.283 1.00 91.25 81 THR A N 1
ATOM 652 C CA . THR A 1 81 ? -1.613 8.042 3.018 1.00 91.25 81 THR A CA 1
ATOM 653 C C . THR A 1 81 ? -0.896 6.699 2.890 1.00 91.25 81 THR A C 1
ATOM 655 O O . THR A 1 81 ? -1.311 5.717 3.516 1.00 91.25 81 THR A O 1
ATOM 658 N N . ALA A 1 82 ? 0.207 6.654 2.136 1.00 90.44 82 ALA A N 1
ATOM 659 C CA . ALA A 1 82 ? 1.038 5.459 2.014 1.00 90.44 82 ALA A CA 1
ATOM 660 C C . ALA A 1 82 ? 1.604 5.029 3.375 1.00 90.44 82 ALA A C 1
ATOM 662 O O . ALA A 1 82 ? 1.513 3.858 3.743 1.00 90.44 82 ALA A O 1
ATOM 663 N N . LEU A 1 83 ? 2.111 5.982 4.161 1.00 89.44 83 LEU A N 1
ATOM 664 C CA . LEU A 1 83 ? 2.695 5.711 5.469 1.00 89.44 83 LEU A CA 1
ATOM 665 C C . LEU A 1 83 ? 1.654 5.267 6.504 1.00 89.44 83 LEU A C 1
ATOM 667 O O . LEU A 1 83 ? 1.895 4.313 7.234 1.00 89.44 83 LEU A O 1
ATOM 671 N N . CYS A 1 84 ? 0.475 5.890 6.549 1.00 91.38 84 CYS A N 1
ATOM 672 C CA . CYS A 1 84 ? -0.621 5.441 7.410 1.00 91.38 84 CYS A CA 1
ATOM 673 C C . CYS A 1 84 ? -1.058 4.010 7.075 1.00 91.38 84 CYS A C 1
ATOM 675 O O . CYS A 1 84 ? -1.292 3.223 7.990 1.00 91.38 84 CYS A O 1
ATOM 677 N N . SER A 1 85 ? -1.134 3.671 5.785 1.00 92.62 85 SER A N 1
ATOM 678 C CA . SER A 1 85 ? -1.489 2.322 5.325 1.00 92.62 85 SER A CA 1
ATOM 679 C C . SER A 1 85 ? -0.420 1.302 5.714 1.00 92.62 85 SER A C 1
ATOM 681 O O . SER A 1 85 ? -0.733 0.246 6.254 1.00 92.62 85 SER A O 1
ATOM 683 N N . TYR A 1 86 ? 0.851 1.648 5.519 1.00 93.06 86 TYR A N 1
ATOM 684 C CA . TYR A 1 86 ? 1.991 0.849 5.954 1.00 93.06 86 TYR A CA 1
ATOM 685 C C . TYR A 1 86 ? 1.985 0.606 7.471 1.00 93.06 86 TYR A C 1
ATOM 687 O O . TYR A 1 86 ? 2.143 -0.529 7.921 1.00 93.06 86 TYR A O 1
ATOM 695 N N . CYS A 1 87 ? 1.722 1.648 8.263 1.00 91.88 87 CYS A N 1
ATOM 696 C CA . CYS A 1 87 ? 1.733 1.563 9.720 1.00 91.88 87 CYS A CA 1
ATOM 697 C C . CYS A 1 87 ? 0.618 0.670 10.294 1.00 91.88 87 CYS A C 1
ATOM 699 O O . CYS A 1 87 ? 0.692 0.260 11.452 1.00 91.88 87 CYS A O 1
ATOM 701 N N . LEU A 1 88 ? -0.425 0.346 9.518 1.00 93.69 88 LEU A N 1
ATOM 702 C CA . LEU A 1 88 ? -1.427 -0.644 9.937 1.00 93.69 88 LEU A CA 1
ATOM 703 C C . LEU A 1 88 ? -0.833 -2.057 10.040 1.00 93.69 88 LEU A C 1
ATOM 705 O O . LEU A 1 88 ? -1.339 -2.861 10.820 1.00 93.69 88 LEU A O 1
ATOM 709 N N . LEU A 1 89 ? 0.231 -2.337 9.284 1.00 94.81 89 LEU A N 1
ATOM 710 C CA . LEU A 1 89 ? 0.886 -3.644 9.200 1.00 94.81 89 LEU A CA 1
ATOM 711 C C . LEU A 1 89 ? 2.234 -3.681 9.928 1.00 94.81 89 LEU A C 1
ATOM 713 O O . LEU A 1 89 ? 2.614 -4.715 10.475 1.00 94.81 89 LEU A O 1
ATOM 717 N N . TYR A 1 90 ? 2.952 -2.560 9.939 1.00 92.88 90 TYR A N 1
ATOM 718 C CA . TYR A 1 90 ? 4.332 -2.469 10.410 1.00 92.88 90 TYR A CA 1
ATOM 719 C C . TYR A 1 90 ? 4.519 -1.285 11.375 1.00 92.88 90 TYR A C 1
ATOM 721 O O . TYR A 1 90 ? 3.730 -0.343 11.363 1.00 92.88 90 TYR A O 1
ATOM 729 N N . PRO A 1 91 ? 5.556 -1.279 12.228 1.00 89.88 91 PRO A N 1
ATOM 730 C CA . PRO A 1 91 ? 5.974 -0.068 12.938 1.00 89.88 91 PRO A CA 1
ATOM 731 C C . PRO A 1 91 ? 6.418 1.019 11.955 1.00 89.88 91 PRO A C 1
ATOM 733 O O . PRO A 1 91 ? 6.856 0.685 10.861 1.00 89.88 91 PRO A O 1
ATOM 736 N N . VAL A 1 92 ? 6.361 2.299 12.351 1.00 87.00 92 VAL A N 1
ATOM 737 C CA . VAL A 1 92 ? 6.864 3.427 11.537 1.00 87.00 92 VAL A CA 1
ATOM 738 C C . VAL A 1 92 ? 8.288 3.112 11.048 1.00 87.00 92 VAL A C 1
ATOM 740 O O . VAL A 1 92 ? 9.129 2.795 11.890 1.00 87.00 92 VAL A O 1
ATOM 743 N N . PRO A 1 93 ? 8.572 3.189 9.733 1.00 86.44 93 PRO A N 1
ATOM 744 C CA . PRO A 1 93 ? 9.869 2.798 9.205 1.00 86.44 93 PRO A CA 1
ATOM 745 C C . PRO A 1 93 ? 10.918 3.844 9.577 1.00 86.44 93 PRO A C 1
ATOM 747 O O . PRO A 1 93 ? 10.638 5.047 9.573 1.00 86.44 93 PRO A O 1
ATOM 750 N N . LEU A 1 94 ? 12.134 3.388 9.866 1.00 83.94 94 LEU A N 1
ATOM 751 C CA . LEU A 1 94 ? 13.271 4.245 10.187 1.00 83.94 94 LEU A CA 1
ATOM 752 C C . LEU A 1 94 ? 13.711 5.073 8.980 1.00 83.94 94 LEU A C 1
ATOM 754 O O . LEU A 1 94 ? 14.131 6.209 9.155 1.00 83.94 94 LEU A O 1
ATOM 758 N N . ASN A 1 95 ? 13.621 4.501 7.779 1.00 80.19 95 ASN A N 1
ATOM 759 C CA . ASN A 1 95 ? 14.043 5.113 6.522 1.00 80.19 95 ASN A CA 1
ATOM 760 C C . ASN A 1 95 ? 13.301 4.484 5.330 1.00 80.19 95 ASN A C 1
ATOM 762 O O . ASN A 1 95 ? 12.536 3.523 5.475 1.00 80.19 95 ASN A O 1
ATOM 766 N N . PHE A 1 96 ? 13.528 5.018 4.129 1.00 79.12 96 PHE A N 1
ATOM 767 C CA . PHE A 1 96 ? 12.848 4.531 2.928 1.00 79.12 96 PHE A CA 1
ATOM 768 C C . PHE A 1 96 ? 13.250 3.095 2.550 1.00 79.12 96 PHE A C 1
ATOM 770 O O . PHE A 1 96 ? 12.450 2.358 1.974 1.00 79.12 96 PHE A O 1
ATOM 777 N N . GLN A 1 97 ? 14.465 2.660 2.909 1.00 79.94 97 GLN A N 1
ATOM 778 C CA . GLN A 1 97 ? 14.908 1.286 2.670 1.00 79.94 97 GLN A CA 1
ATOM 779 C C . GLN A 1 97 ? 14.037 0.285 3.426 1.00 79.94 97 GLN A C 1
ATOM 781 O O . GLN A 1 97 ? 13.556 -0.674 2.825 1.00 79.94 97 GLN A O 1
ATOM 786 N N . GLU A 1 98 ? 13.821 0.517 4.720 1.00 85.12 98 GLU A N 1
ATOM 787 C CA . GLU A 1 98 ? 12.988 -0.342 5.561 1.00 85.12 98 GLU A CA 1
ATOM 788 C C . GLU A 1 98 ? 11.540 -0.361 5.064 1.00 85.12 98 GLU A C 1
ATOM 790 O O . GLU A 1 98 ? 10.947 -1.432 4.923 1.00 85.12 98 GLU A O 1
ATOM 795 N N . PHE A 1 99 ? 10.999 0.814 4.717 1.00 87.12 99 PHE A N 1
ATOM 796 C CA . PHE A 1 99 ? 9.672 0.921 4.111 1.00 87.12 99 PHE A CA 1
ATOM 797 C C . PHE A 1 99 ? 9.548 0.005 2.885 1.00 87.12 99 PHE A C 1
ATOM 799 O O . PHE A 1 99 ? 8.634 -0.819 2.820 1.00 87.12 99 PHE A O 1
ATOM 806 N N . LEU A 1 100 ? 10.496 0.094 1.943 1.00 84.75 100 LEU A N 1
ATOM 807 C CA . LEU A 1 100 ? 10.493 -0.731 0.736 1.00 84.75 100 LEU A CA 1
ATOM 808 C C . LEU A 1 100 ? 10.697 -2.216 1.030 1.00 84.75 100 LEU A C 1
ATOM 810 O O . LEU A 1 100 ? 10.006 -3.032 0.434 1.00 84.75 100 LEU A O 1
ATOM 814 N N . GLN A 1 101 ? 11.613 -2.584 1.927 1.00 87.19 101 GLN A N 1
ATOM 815 C CA . GLN A 1 101 ? 11.886 -3.988 2.263 1.00 87.19 101 GLN A CA 1
ATOM 816 C C . GLN A 1 101 ? 10.641 -4.707 2.785 1.00 87.19 101 GLN A C 1
ATOM 818 O O . GLN A 1 101 ? 10.405 -5.862 2.436 1.00 87.19 101 GLN A O 1
ATOM 823 N N . ASN A 1 102 ? 9.827 -4.019 3.581 1.00 91.75 102 ASN A N 1
ATOM 824 C CA . ASN A 1 102 ? 8.634 -4.603 4.183 1.00 91.75 102 ASN A CA 1
ATOM 825 C C . ASN A 1 102 ? 7.491 -4.797 3.177 1.00 91.75 102 ASN A C 1
ATOM 827 O O . ASN A 1 102 ? 6.746 -5.775 3.281 1.00 91.75 102 ASN A O 1
ATOM 831 N N . ILE A 1 103 ? 7.373 -3.928 2.170 1.00 92.94 103 ILE A N 1
ATOM 832 C CA . ILE A 1 103 ? 6.309 -4.027 1.158 1.00 92.94 103 ILE A CA 1
ATOM 833 C C . ILE A 1 103 ? 6.773 -4.640 -0.160 1.00 92.94 103 ILE A C 1
ATOM 835 O O . ILE A 1 103 ? 5.944 -4.992 -0.985 1.00 92.94 103 ILE A O 1
ATOM 839 N N . PHE A 1 104 ? 8.065 -4.796 -0.420 1.00 91.12 104 PHE A N 1
ATOM 840 C CA . PHE A 1 104 ? 8.510 -5.419 -1.660 1.00 91.12 104 PHE A CA 1
ATOM 841 C C . PHE A 1 104 ? 8.101 -6.890 -1.704 1.00 91.12 104 PHE A C 1
ATOM 843 O O . PHE A 1 104 ? 8.291 -7.649 -0.752 1.00 91.12 104 PHE A O 1
ATOM 850 N N . LEU A 1 105 ? 7.526 -7.290 -2.839 1.00 91.56 105 LEU A N 1
ATOM 851 C CA . LEU A 1 105 ? 7.292 -8.699 -3.133 1.00 91.56 105 LEU A CA 1
ATOM 852 C C . LEU A 1 105 ? 8.603 -9.400 -3.503 1.00 91.56 105 LEU A C 1
ATOM 854 O O . LEU A 1 105 ? 8.827 -10.556 -3.154 1.00 91.56 105 LEU A O 1
ATOM 858 N N . ASP A 1 106 ? 9.456 -8.694 -4.242 1.00 83.88 106 ASP A N 1
ATOM 859 C CA . ASP A 1 106 ? 10.776 -9.164 -4.638 1.00 83.88 106 ASP A CA 1
ATOM 860 C C . ASP A 1 106 ? 11.832 -8.867 -3.567 1.00 83.88 106 ASP A C 1
ATOM 862 O O . ASP A 1 106 ? 11.648 -8.052 -2.671 1.00 83.88 106 ASP A O 1
ATOM 866 N N . ASN A 1 107 ? 12.998 -9.497 -3.675 1.00 77.88 107 ASN A N 1
ATOM 867 C CA . ASN A 1 107 ? 14.117 -9.161 -2.802 1.00 77.88 107 ASN A CA 1
ATOM 868 C C . ASN A 1 107 ? 14.752 -7.825 -3.245 1.00 77.88 107 ASN A C 1
ATOM 870 O O . ASN A 1 107 ? 15.172 -7.693 -4.402 1.00 77.88 107 ASN A O 1
ATOM 874 N N . LEU A 1 108 ? 14.866 -6.862 -2.321 1.00 73.75 108 LEU A N 1
ATOM 875 C CA . LEU A 1 108 ? 15.497 -5.563 -2.572 1.00 73.75 108 LEU A CA 1
ATOM 876 C C . LEU A 1 108 ? 16.928 -5.703 -3.120 1.00 73.75 108 LEU A C 1
ATOM 878 O O . LEU A 1 108 ? 17.277 -5.004 -4.067 1.00 73.75 108 LEU A O 1
ATOM 882 N N . ASP A 1 109 ? 17.727 -6.644 -2.621 1.00 72.94 109 ASP A N 1
ATOM 883 C CA . ASP A 1 109 ? 19.088 -6.901 -3.108 1.00 72.94 109 ASP A CA 1
ATOM 884 C C . ASP A 1 109 ? 19.081 -7.381 -4.564 1.00 72.94 109 ASP A C 1
ATOM 886 O O . ASP A 1 109 ? 19.939 -7.012 -5.370 1.00 72.94 109 ASP A O 1
ATOM 890 N N . LEU A 1 110 ? 18.109 -8.226 -4.931 1.00 70.88 110 LEU A N 1
ATOM 891 C CA . LEU A 1 110 ? 17.963 -8.699 -6.310 1.00 70.88 110 LEU A CA 1
ATOM 892 C C . LEU A 1 110 ? 17.539 -7.562 -7.233 1.00 70.88 110 LEU A C 1
ATOM 894 O O . LEU A 1 110 ? 18.069 -7.446 -8.340 1.00 70.88 110 LEU A O 1
ATOM 898 N N . PHE A 1 111 ? 16.612 -6.719 -6.784 1.00 76.00 111 PHE A N 1
ATOM 899 C CA . PHE A 1 111 ? 16.236 -5.510 -7.502 1.00 76.00 111 PHE A CA 1
ATOM 900 C C . PHE A 1 111 ? 17.449 -4.600 -7.709 1.00 76.00 111 PHE A C 1
ATOM 902 O O . PHE A 1 111 ? 17.730 -4.194 -8.840 1.00 76.00 111 PHE A O 1
ATOM 909 N N . GLN A 1 112 ? 18.222 -4.366 -6.647 1.00 72.44 112 GLN A N 1
ATOM 910 C CA . GLN A 1 112 ? 19.387 -3.499 -6.693 1.00 72.44 112 GLN A CA 1
ATOM 911 C C . GLN A 1 112 ? 20.446 -3.995 -7.680 1.00 72.44 112 GLN A C 1
ATOM 913 O O . GLN A 1 112 ? 20.993 -3.193 -8.432 1.00 72.44 112 GLN A O 1
ATOM 918 N N . LYS A 1 113 ? 20.700 -5.310 -7.709 1.00 72.62 113 LYS A N 1
ATOM 919 C CA . LYS A 1 113 ? 21.644 -5.952 -8.641 1.00 72.62 113 LYS A CA 1
ATOM 920 C C . LYS A 1 113 ? 21.188 -5.884 -10.098 1.00 72.62 113 LYS A C 1
ATOM 922 O O . LYS A 1 113 ? 22.021 -5.829 -10.998 1.00 72.62 113 LYS A O 1
ATOM 927 N N . ARG A 1 114 ? 19.876 -5.948 -10.345 1.00 73.25 114 ARG A N 1
ATOM 928 C CA . ARG A 1 114 ? 19.296 -5.966 -11.700 1.00 73.25 114 ARG A CA 1
ATOM 929 C C . ARG A 1 114 ? 19.096 -4.569 -12.277 1.00 73.25 114 ARG A C 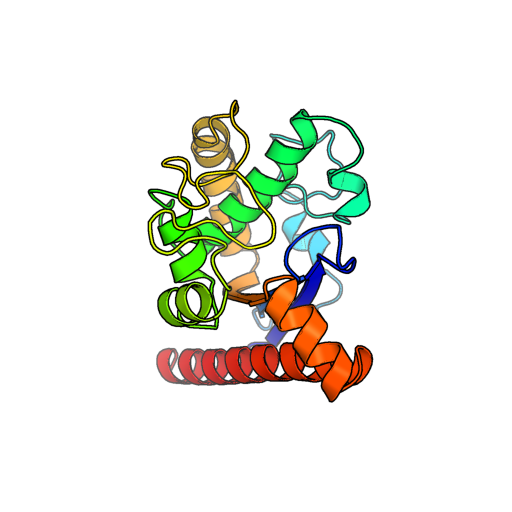1
ATOM 931 O O . ARG A 1 114 ? 19.118 -4.401 -13.496 1.00 73.25 114 ARG A O 1
ATOM 938 N N . CYS A 1 115 ? 18.909 -3.563 -11.429 1.00 72.31 115 CYS A N 1
ATOM 939 C CA . CYS A 1 115 ? 18.955 -2.180 -11.864 1.00 72.31 115 CYS A CA 1
ATOM 940 C C . CYS A 1 115 ? 20.390 -1.826 -12.277 1.00 72.31 115 CYS A C 1
ATOM 942 O O . CYS A 1 115 ? 21.244 -1.605 -11.423 1.00 72.31 115 CYS A O 1
ATOM 944 N N . LYS A 1 116 ? 20.658 -1.759 -13.589 1.00 62.75 116 LYS A N 1
ATOM 945 C CA . LYS A 1 116 ? 21.970 -1.348 -14.108 1.00 62.75 116 LYS A CA 1
ATOM 946 C C . LYS A 1 116 ? 22.371 0.004 -13.519 1.00 62.75 116 LYS A C 1
ATOM 948 O O . LYS A 1 116 ? 21.700 1.006 -13.762 1.00 62.75 116 LYS A O 1
ATOM 953 N N . THR A 1 117 ? 23.466 0.020 -12.766 1.00 56.44 117 THR A N 1
ATOM 954 C CA . THR A 1 117 ? 24.105 1.252 -12.311 1.00 56.44 117 THR A CA 1
ATOM 955 C C . THR A 1 117 ? 24.929 1.837 -13.453 1.00 56.44 117 THR A C 1
ATOM 957 O O . THR A 1 117 ? 25.579 1.117 -14.210 1.00 56.44 117 THR A O 1
ATOM 960 N N . PHE A 1 118 ? 24.934 3.163 -13.576 1.00 50.66 118 PHE A N 1
ATOM 961 C CA . PHE A 1 118 ? 25.781 3.865 -14.548 1.00 50.66 118 PHE A CA 1
ATOM 962 C C . PHE A 1 118 ? 27.277 3.883 -14.145 1.00 50.66 118 PHE A C 1
ATOM 964 O O . PHE A 1 118 ? 28.098 4.430 -14.875 1.00 50.66 118 PHE A O 1
ATOM 971 N N . SER A 1 119 ? 27.658 3.299 -12.997 1.00 47.34 119 SER A N 1
ATOM 972 C CA . SER A 1 119 ? 29.024 3.347 -12.454 1.00 47.34 119 SER A CA 1
ATOM 973 C C . SER A 1 119 ? 29.336 2.171 -11.513 1.00 47.34 119 SER A C 1
ATOM 975 O O . SER A 1 119 ? 28.474 1.720 -10.758 1.00 47.34 119 SER A O 1
ATOM 977 N N . LYS A 1 120 ? 30.601 1.711 -11.525 1.00 44.41 120 LYS A N 1
ATOM 978 C CA . LYS A 1 120 ? 31.183 0.723 -10.586 1.00 44.41 120 LYS A CA 1
ATOM 979 C C . LYS A 1 120 ? 31.433 1.312 -9.183 1.00 44.41 120 LYS A C 1
ATOM 981 O O . LYS A 1 120 ? 31.666 0.559 -8.245 1.00 44.41 120 LYS A O 1
ATOM 986 N N . TYR A 1 121 ? 31.393 2.641 -9.051 1.00 45.19 121 TYR A N 1
ATOM 987 C CA . TYR A 1 121 ? 31.811 3.384 -7.854 1.00 45.19 121 TYR A CA 1
ATOM 988 C C . TYR A 1 121 ? 30.683 4.176 -7.181 1.00 45.19 121 TYR A C 1
ATOM 990 O O . TYR A 1 121 ? 30.846 4.624 -6.053 1.00 45.19 121 TYR A O 1
ATOM 998 N N . THR A 1 122 ? 29.542 4.358 -7.852 1.00 51.38 122 THR A N 1
ATOM 999 C CA . THR A 1 122 ? 28.377 5.062 -7.302 1.00 51.38 122 THR A CA 1
ATOM 1000 C C . THR A 1 122 ? 27.110 4.292 -7.651 1.00 51.38 122 THR A C 1
ATOM 1002 O O . THR A 1 122 ? 26.781 4.102 -8.824 1.00 51.38 122 THR A O 1
ATOM 1005 N N . TYR A 1 123 ? 26.395 3.821 -6.627 1.00 49.78 123 TYR A N 1
ATOM 1006 C CA . TYR A 1 123 ? 25.094 3.197 -6.820 1.00 49.78 123 TYR A CA 1
ATOM 1007 C C . TYR A 1 123 ? 24.090 4.285 -7.219 1.00 49.78 123 TYR A C 1
ATOM 1009 O O . TYR A 1 123 ? 23.637 5.062 -6.385 1.00 49.78 123 TYR A O 1
ATOM 1017 N N . ARG A 1 124 ? 23.784 4.383 -8.515 1.00 57.69 124 ARG A N 1
ATOM 1018 C CA . ARG A 1 124 ? 22.729 5.255 -9.044 1.00 57.69 124 ARG A CA 1
ATOM 1019 C C . ARG A 1 124 ? 21.682 4.398 -9.730 1.00 57.69 124 ARG A C 1
ATOM 1021 O O . ARG A 1 124 ? 22.017 3.636 -10.640 1.00 57.69 124 ARG A O 1
ATOM 1028 N N . MET A 1 125 ? 20.431 4.537 -9.296 1.00 63.97 125 MET A N 1
ATOM 1029 C CA . MET A 1 125 ? 19.290 3.949 -9.993 1.00 63.97 125 MET A CA 1
ATOM 1030 C C . MET A 1 125 ? 19.237 4.496 -11.421 1.00 63.97 125 MET A C 1
ATOM 1032 O O . MET A 1 125 ? 19.542 5.666 -11.655 1.00 63.97 125 MET A O 1
ATOM 1036 N N . CYS A 1 126 ? 18.808 3.686 -12.391 1.00 68.12 126 CYS A N 1
ATOM 1037 C CA . CYS A 1 126 ? 18.799 4.110 -13.794 1.00 68.12 126 CYS A CA 1
ATOM 1038 C C . CYS A 1 126 ? 17.747 5.188 -14.135 1.00 68.12 126 CYS A C 1
ATOM 1040 O O . CYS A 1 126 ? 17.624 5.562 -15.296 1.00 68.12 126 CYS A O 1
ATOM 1042 N N . TRP A 1 127 ? 17.013 5.694 -13.137 1.00 65.56 127 TRP A N 1
ATOM 1043 C CA . TRP A 1 127 ? 15.963 6.709 -13.274 1.00 65.56 127 TRP A CA 1
ATOM 1044 C C . TRP A 1 127 ? 16.058 7.851 -12.253 1.00 65.56 127 TRP A C 1
ATOM 1046 O O . TRP A 1 127 ? 15.097 8.598 -12.080 1.00 65.56 127 TRP A O 1
ATOM 1056 N N . GLY A 1 128 ? 17.184 8.003 -11.546 1.00 57.59 128 GLY A N 1
ATOM 1057 C CA . GLY A 1 128 ? 17.303 9.058 -10.541 1.00 57.59 128 GLY A CA 1
ATOM 1058 C C . GLY A 1 128 ? 18.733 9.403 -10.142 1.00 57.59 128 GLY A C 1
ATOM 1059 O O . GLY A 1 128 ? 19.588 8.533 -10.004 1.00 57.59 128 GLY A O 1
ATOM 1060 N N . ASN A 1 129 ? 18.961 10.701 -9.922 1.00 49.62 129 ASN A N 1
ATOM 1061 C CA . ASN A 1 129 ? 20.205 11.271 -9.388 1.00 49.62 129 ASN A CA 1
ATOM 1062 C C . ASN A 1 129 ? 20.266 11.289 -7.849 1.00 49.62 129 ASN A C 1
ATOM 1064 O O . ASN A 1 129 ? 21.285 11.701 -7.303 1.00 49.62 129 ASN A O 1
ATOM 1068 N N . ASN A 1 130 ? 19.192 10.896 -7.160 1.00 52.09 130 ASN A N 1
ATOM 1069 C CA . ASN A 1 130 ? 19.080 11.021 -5.709 1.00 52.09 130 ASN A CA 1
ATOM 1070 C C . ASN A 1 130 ? 1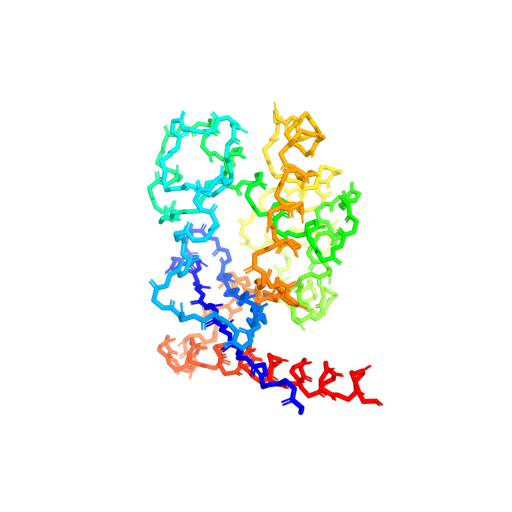9.497 9.733 -5.000 1.00 52.09 130 ASN A C 1
ATOM 1072 O O . ASN A 1 130 ? 19.257 8.636 -5.513 1.00 52.09 130 ASN A O 1
ATOM 1076 N N . ASP A 1 131 ? 20.050 9.899 -3.799 1.00 53.91 131 ASP A N 1
ATOM 1077 C CA . ASP A 1 131 ? 20.219 8.844 -2.808 1.00 53.91 131 ASP A CA 1
ATOM 1078 C C . ASP A 1 131 ? 18.855 8.201 -2.548 1.00 53.91 131 ASP A C 1
ATOM 1080 O O . ASP A 1 131 ? 18.032 8.702 -1.789 1.00 53.91 131 ASP A O 1
ATOM 1084 N N . PHE A 1 132 ? 18.590 7.102 -3.255 1.00 54.97 132 PHE A N 1
ATOM 1085 C CA . PHE A 1 132 ? 17.350 6.333 -3.157 1.00 54.97 132 PHE A CA 1
ATOM 1086 C C . PHE A 1 132 ? 17.103 5.851 -1.721 1.00 54.97 132 PHE A C 1
ATOM 1088 O O . PHE A 1 132 ? 15.978 5.550 -1.364 1.00 54.97 132 PHE A O 1
ATOM 1095 N N . PHE A 1 133 ? 18.149 5.813 -0.896 1.00 58.12 133 PHE A N 1
ATOM 1096 C CA . PHE A 1 133 ? 18.107 5.496 0.523 1.00 58.12 133 PHE A CA 1
ATOM 1097 C C . PHE A 1 133 ? 18.243 6.778 1.348 1.00 58.12 133 PHE A C 1
ATOM 1099 O O . PHE A 1 133 ? 19.230 6.959 2.058 1.00 58.12 133 PHE A O 1
ATOM 1106 N N . SER A 1 134 ? 17.273 7.688 1.219 1.00 59.97 134 SER A N 1
ATOM 1107 C CA . SER A 1 134 ? 17.169 8.818 2.143 1.00 59.97 134 SER A CA 1
ATOM 1108 C C . SER A 1 134 ? 17.041 8.308 3.577 1.00 59.97 134 SER A C 1
ATOM 1110 O O . SER A 1 134 ? 16.403 7.281 3.820 1.00 59.97 134 SER A O 1
ATOM 1112 N N . GLU A 1 135 ? 17.613 9.046 4.532 1.00 61.34 135 GLU A N 1
ATOM 1113 C CA . GLU A 1 135 ? 17.363 8.797 5.957 1.00 61.34 135 GLU A CA 1
ATOM 1114 C C . GLU A 1 135 ? 15.877 8.972 6.295 1.00 61.34 135 GLU A C 1
ATOM 1116 O O . GLU A 1 135 ? 15.361 8.295 7.177 1.00 61.34 135 GLU A O 1
ATOM 1121 N N . ASP A 1 136 ? 15.167 9.819 5.547 1.00 60.22 136 ASP A N 1
ATOM 1122 C CA . ASP A 1 136 ? 13.730 9.985 5.699 1.00 60.22 136 ASP A CA 1
ATOM 1123 C C . ASP A 1 136 ? 12.950 8.806 5.085 1.00 60.22 136 ASP A C 1
ATOM 1125 O O . ASP A 1 136 ? 13.297 8.322 4.001 1.00 60.22 136 ASP A O 1
ATOM 1129 N N . PRO A 1 137 ? 11.852 8.358 5.725 1.00 54.88 137 PRO A N 1
ATOM 1130 C CA . PRO A 1 137 ? 10.994 7.290 5.212 1.00 54.88 137 PRO A CA 1
ATOM 1131 C C . PRO A 1 137 ? 10.202 7.673 3.955 1.00 54.88 137 PRO A C 1
ATOM 1133 O O . PRO A 1 137 ? 9.548 6.814 3.366 1.00 54.88 137 PRO A O 1
ATOM 1136 N N . LEU A 1 138 ? 10.221 8.948 3.558 1.00 67.62 138 LEU A N 1
ATOM 1137 C CA . LEU A 1 138 ? 9.456 9.521 2.452 1.00 67.62 138 LEU A CA 1
ATOM 1138 C C . LEU A 1 138 ? 10.308 10.569 1.708 1.00 67.62 138 LEU A C 1
ATOM 1140 O O . LEU A 1 138 ? 11.228 11.147 2.280 1.00 67.62 138 LEU A O 1
ATOM 1144 N N . ASN A 1 139 ? 10.014 10.808 0.426 1.00 61.03 139 ASN A N 1
ATOM 1145 C CA . ASN A 1 139 ? 10.854 11.595 -0.488 1.00 61.03 139 ASN A CA 1
ATOM 1146 C C . ASN A 1 139 ? 10.625 13.116 -0.373 1.00 61.03 139 ASN A C 1
ATOM 1148 O O . ASN A 1 139 ? 11.390 13.904 -0.941 1.00 61.03 139 ASN A O 1
ATOM 1152 N N . SER A 1 140 ? 9.581 13.577 0.325 1.00 57.22 140 SER A N 1
ATOM 1153 C CA . SER A 1 140 ? 9.370 15.011 0.516 1.00 57.22 140 SER A CA 1
ATOM 1154 C C . SER A 1 140 ? 10.478 15.617 1.384 1.00 57.22 140 SER A C 1
ATOM 1156 O O . SER A 1 140 ? 10.423 15.623 2.608 1.00 57.22 140 SER A O 1
ATOM 1158 N N . LYS A 1 141 ? 11.467 16.221 0.709 1.00 54.44 141 LYS A N 1
ATOM 1159 C CA . LYS A 1 141 ? 12.624 16.954 1.261 1.00 54.44 141 LYS A CA 1
ATOM 1160 C C . LYS A 1 141 ? 12.305 18.073 2.271 1.00 54.44 141 LYS A C 1
ATOM 1162 O O . LYS A 1 141 ? 13.198 18.848 2.577 1.00 54.44 141 LYS A O 1
ATOM 1167 N N . ASN A 1 142 ? 11.070 18.232 2.749 1.00 50.72 142 ASN A N 1
ATOM 1168 C CA . ASN A 1 142 ? 10.661 19.369 3.573 1.00 50.72 142 ASN A CA 1
ATOM 1169 C C . ASN A 1 142 ? 9.481 19.113 4.528 1.00 50.72 142 ASN A C 1
ATOM 1171 O O . ASN A 1 142 ? 8.988 20.082 5.106 1.00 50.72 142 ASN A O 1
ATOM 1175 N N . LEU A 1 143 ? 8.961 17.888 4.695 1.00 56.97 143 LEU A N 1
ATOM 1176 C CA . LEU A 1 143 ? 7.749 17.693 5.506 1.00 56.97 143 LEU A CA 1
ATOM 1177 C C . LEU A 1 143 ? 7.892 16.515 6.473 1.00 56.97 143 LEU A C 1
ATOM 1179 O O . LEU A 1 143 ? 7.976 15.362 6.080 1.00 56.97 143 LEU A O 1
ATOM 1183 N N . ASN A 1 144 ? 7.900 16.832 7.770 1.00 65.25 144 ASN A N 1
ATOM 1184 C CA . ASN A 1 144 ? 7.929 15.859 8.855 1.00 65.25 144 ASN A CA 1
ATOM 1185 C C . ASN A 1 144 ? 6.556 15.164 8.952 1.00 65.25 144 ASN A C 1
ATOM 1187 O O . ASN A 1 144 ? 5.591 15.834 9.323 1.00 65.25 144 ASN A O 1
ATOM 1191 N N . PRO A 1 145 ? 6.428 13.853 8.672 1.00 64.25 145 PRO A N 1
ATOM 1192 C CA . PRO A 1 145 ? 5.146 13.161 8.757 1.00 64.25 145 PRO A CA 1
ATOM 1193 C C . PRO A 1 145 ? 4.719 12.882 10.207 1.00 64.25 145 PRO A C 1
ATOM 1195 O O . PRO A 1 145 ? 3.552 12.576 10.449 1.00 64.25 145 PRO A O 1
ATOM 1198 N N . LYS A 1 146 ? 5.630 13.002 11.190 1.00 69.31 146 LYS A N 1
ATOM 1199 C CA . LYS A 1 146 ? 5.380 12.654 12.603 1.00 69.31 146 LYS A CA 1
ATOM 1200 C C . LYS A 1 146 ? 4.127 13.308 13.204 1.00 69.31 146 LYS A C 1
ATOM 1202 O O . LYS A 1 146 ? 3.403 12.585 13.883 1.00 69.31 146 LYS A O 1
ATOM 1207 N N . PRO A 1 147 ? 3.814 14.602 12.974 1.00 70.12 147 PRO A N 1
ATOM 1208 C CA . PRO A 1 147 ? 2.592 15.210 13.503 1.00 70.12 147 PRO A CA 1
ATOM 1209 C C . PRO A 1 147 ? 1.333 14.503 12.989 1.00 70.12 147 PRO A C 1
ATOM 1211 O O . PRO A 1 147 ? 0.431 14.199 13.761 1.00 70.12 147 PRO A O 1
ATOM 1214 N N . TYR A 1 148 ? 1.310 14.151 11.702 1.00 72.50 148 TYR A N 1
ATOM 1215 C CA . TYR A 1 148 ? 0.175 13.458 11.100 1.00 72.50 148 TYR A CA 1
ATOM 1216 C C . TYR A 1 148 ? 0.085 12.011 11.568 1.00 72.50 148 TYR A C 1
ATOM 1218 O O . TYR A 1 148 ? -1.007 11.539 11.856 1.00 72.50 148 TYR A O 1
ATOM 1226 N N . ILE A 1 149 ? 1.212 11.311 11.715 1.00 73.00 149 ILE A N 1
ATOM 1227 C CA . ILE A 1 149 ? 1.208 9.953 12.272 1.00 73.00 149 ILE A CA 1
ATOM 1228 C C . ILE A 1 149 ? 0.676 9.975 13.706 1.00 73.00 149 ILE A C 1
ATOM 1230 O O . ILE A 1 149 ? -0.175 9.162 14.039 1.00 73.00 149 ILE A O 1
ATOM 1234 N N . ASN A 1 150 ? 1.116 10.908 14.546 1.00 82.19 150 ASN A N 1
ATOM 1235 C CA . ASN A 1 150 ? 0.716 10.932 15.953 1.00 82.19 150 ASN A CA 1
ATOM 1236 C C . ASN A 1 150 ? -0.788 11.169 16.149 1.00 82.19 150 ASN A C 1
ATOM 1238 O O . ASN A 1 150 ? -1.362 10.617 17.085 1.00 82.19 150 ASN A O 1
ATOM 1242 N N . ASP A 1 151 ? -1.432 11.915 15.249 1.00 85.75 151 ASP A N 1
ATOM 1243 C CA . ASP A 1 151 ? -2.856 12.236 15.366 1.00 85.75 151 ASP A CA 1
ATOM 1244 C C . ASP A 1 151 ? -3.755 11.337 14.504 1.00 85.75 151 ASP A C 1
ATOM 1246 O O . ASP A 1 151 ? -4.787 10.840 14.966 1.00 85.75 151 ASP A O 1
ATOM 1250 N N . LEU A 1 152 ? -3.392 11.130 13.236 1.00 88.75 152 LEU A N 1
ATOM 1251 C CA . LEU A 1 152 ? -4.229 10.466 12.236 1.00 88.75 152 LEU A CA 1
ATOM 1252 C C . LEU A 1 152 ? -4.144 8.943 12.338 1.00 88.75 152 LEU A C 1
ATOM 1254 O O . LEU A 1 152 ? -5.166 8.264 12.227 1.00 88.75 152 LEU A O 1
ATOM 1258 N N . PHE A 1 153 ? -2.954 8.389 12.588 1.00 89.88 153 PHE A N 1
ATOM 1259 C CA . PHE A 1 153 ? -2.774 6.937 12.626 1.00 89.88 153 PHE A CA 1
ATOM 1260 C C . PHE A 1 153 ? -3.528 6.265 13.790 1.00 89.88 153 PHE A C 1
ATOM 1262 O O . PHE A 1 153 ? -4.212 5.271 13.532 1.00 89.88 153 PHE A O 1
ATOM 1269 N N . PRO A 1 154 ? -3.524 6.782 15.039 1.00 91.94 154 PRO A N 1
ATOM 1270 C CA . PRO A 1 154 ? -4.341 6.206 16.109 1.00 91.94 154 PRO A CA 1
ATOM 1271 C C . PRO A 1 154 ? -5.839 6.213 15.795 1.00 91.94 154 PRO A C 1
ATOM 1273 O O . PRO A 1 154 ? -6.531 5.234 16.088 1.00 91.94 154 PRO A O 1
ATOM 1276 N N . LYS A 1 155 ? -6.339 7.285 15.164 1.00 93.50 155 LYS A N 1
ATOM 1277 C CA . LYS A 1 155 ? -7.740 7.385 14.726 1.00 93.50 155 LYS A CA 1
ATOM 1278 C C . LYS A 1 155 ? -8.050 6.357 13.641 1.00 93.50 155 LYS A C 1
ATOM 1280 O O . LYS A 1 155 ? -9.018 5.614 13.780 1.00 93.50 155 LYS A O 1
ATOM 1285 N N . LEU A 1 156 ? -7.196 6.252 12.620 1.00 93.62 156 LEU A N 1
ATOM 1286 C CA . LEU A 1 156 ? -7.319 5.249 11.560 1.00 93.62 156 LEU A CA 1
ATOM 1287 C C . LEU A 1 156 ? -7.347 3.837 12.142 1.00 93.62 156 LEU A C 1
ATOM 1289 O O . LEU A 1 156 ? -8.274 3.080 11.874 1.00 93.62 156 LEU A O 1
ATOM 1293 N N . LYS A 1 157 ? -6.376 3.500 12.996 1.00 93.25 157 LYS A N 1
ATOM 1294 C CA . LYS A 1 157 ? -6.282 2.188 13.644 1.00 93.25 157 LYS A CA 1
ATOM 1295 C C . LYS A 1 157 ? -7.531 1.861 14.463 1.00 93.25 157 LYS A C 1
ATOM 1297 O O . LYS A 1 157 ? -7.992 0.722 14.438 1.00 93.25 157 LYS A O 1
ATOM 1302 N N . LYS A 1 158 ? -8.088 2.847 15.175 1.00 93.56 158 LYS A N 1
ATOM 1303 C CA . LYS A 1 158 ? -9.336 2.691 15.934 1.00 93.56 158 LYS A CA 1
ATOM 1304 C C . LYS A 1 158 ? -10.513 2.368 15.012 1.00 93.56 158 LYS A C 1
ATOM 1306 O O . LYS A 1 158 ? -11.205 1.390 15.276 1.00 93.56 158 LYS A O 1
ATOM 1311 N N . VAL A 1 159 ? -10.709 3.151 13.949 1.00 93.19 159 VAL A N 1
ATOM 1312 C CA . VAL A 1 159 ? -11.817 2.960 12.997 1.00 93.19 159 VAL A CA 1
ATOM 1313 C C . VAL A 1 159 ? -11.702 1.615 12.283 1.00 93.19 159 VAL A C 1
ATOM 1315 O O . VAL A 1 159 ? -12.677 0.870 12.264 1.00 93.19 159 VAL A O 1
ATOM 1318 N N . ILE A 1 160 ? -10.509 1.260 11.787 1.00 91.94 160 ILE A N 1
ATOM 1319 C CA . ILE A 1 160 ? -10.218 -0.043 11.162 1.00 91.94 160 ILE A CA 1
ATOM 1320 C C . ILE A 1 160 ? -10.619 -1.179 12.112 1.00 91.94 160 ILE A C 1
ATOM 1322 O O . ILE A 1 160 ? -11.487 -1.981 11.774 1.00 91.94 160 ILE A O 1
ATOM 1326 N N . LYS A 1 161 ? -10.135 -1.156 13.362 1.00 90.19 161 LYS A N 1
ATOM 1327 C CA . LYS A 1 161 ? -10.449 -2.181 14.371 1.00 90.19 161 LYS A CA 1
ATOM 1328 C C . LYS A 1 161 ? -11.950 -2.335 14.655 1.00 90.19 161 LYS A C 1
ATOM 1330 O O . LYS A 1 161 ? -12.399 -3.441 14.938 1.00 90.19 161 LYS A O 1
ATOM 1335 N N . SER A 1 162 ? -12.728 -1.252 14.623 1.00 89.75 162 SER A N 1
ATOM 1336 C CA . SER A 1 162 ? -14.183 -1.306 14.846 1.00 89.75 162 SER A CA 1
ATOM 1337 C C . SER A 1 162 ? -15.007 -1.565 13.583 1.00 89.75 162 SER A C 1
ATOM 1339 O O . SER A 1 162 ? -16.198 -1.841 13.691 1.00 89.75 162 SER A O 1
ATOM 1341 N N . SER A 1 163 ? -14.406 -1.455 12.397 1.00 89.31 163 SER A N 1
ATOM 1342 C CA . SER A 1 163 ? -15.116 -1.506 11.111 1.00 89.31 163 SER A CA 1
ATOM 1343 C C . SER A 1 163 ? -15.398 -2.920 10.601 1.00 89.31 163 SER A C 1
ATOM 1345 O O . SER A 1 163 ? -16.230 -3.093 9.713 1.00 89.31 163 SER A O 1
ATOM 1347 N N . GLY A 1 164 ? -14.695 -3.929 11.129 1.00 88.69 164 GLY A N 1
ATOM 1348 C CA . GLY A 1 164 ? -14.695 -5.275 10.553 1.00 88.69 164 GLY A CA 1
ATOM 1349 C C . GLY A 1 164 ? -13.956 -5.365 9.211 1.00 88.69 164 GLY A C 1
ATOM 1350 O O . GLY A 1 164 ? -14.145 -6.347 8.495 1.00 88.69 164 GLY A O 1
ATOM 1351 N N . ILE A 1 165 ? -13.153 -4.349 8.874 1.00 91.44 165 ILE A N 1
ATOM 1352 C CA . ILE A 1 165 ? -12.223 -4.304 7.745 1.00 91.44 165 ILE A CA 1
ATOM 1353 C C . ILE A 1 165 ? -10.815 -4.316 8.329 1.00 91.44 165 ILE A C 1
ATOM 1355 O O . ILE A 1 165 ? -10.461 -3.405 9.070 1.00 91.44 165 ILE A O 1
ATOM 1359 N N . ASP A 1 166 ? -9.999 -5.289 7.943 1.00 92.62 166 ASP A N 1
ATOM 1360 C CA . ASP A 1 166 ? -8.585 -5.348 8.298 1.00 92.62 166 ASP A CA 1
ATOM 1361 C C . ASP A 1 166 ? -7.743 -5.309 7.025 1.00 92.62 166 ASP A C 1
ATOM 1363 O O . ASP A 1 166 ? -7.925 -6.135 6.133 1.00 92.62 166 ASP A O 1
ATOM 1367 N N . LEU A 1 167 ? -6.787 -4.386 6.941 1.00 95.44 167 LEU A N 1
ATOM 1368 C CA . LEU A 1 167 ? -5.696 -4.514 5.978 1.00 95.44 167 LEU A CA 1
ATOM 1369 C C . LEU A 1 167 ? -4.743 -5.592 6.503 1.00 95.44 167 LEU A C 1
ATOM 1371 O O . LEU A 1 167 ? -4.263 -5.475 7.628 1.00 95.44 167 LEU A O 1
ATOM 1375 N N . ILE A 1 168 ? -4.474 -6.623 5.703 1.00 95.81 168 ILE A N 1
ATOM 1376 C CA . ILE A 1 168 ? -3.674 -7.783 6.132 1.00 95.81 168 ILE A CA 1
ATOM 1377 C C . ILE A 1 168 ? -2.397 -7.993 5.317 1.00 95.81 168 ILE A C 1
ATOM 1379 O O . ILE A 1 168 ? -1.526 -8.742 5.756 1.00 95.81 168 ILE A O 1
ATOM 1383 N N . ASP A 1 169 ? -2.270 -7.359 4.148 1.00 97.25 169 ASP A N 1
ATOM 1384 C CA . ASP A 1 169 ? -1.026 -7.358 3.374 1.00 97.25 169 ASP A CA 1
ATOM 1385 C C . ASP A 1 169 ? -0.955 -6.161 2.420 1.00 97.25 169 ASP A C 1
ATOM 1387 O O . ASP A 1 169 ? -1.967 -5.732 1.854 1.00 97.25 169 ASP A O 1
ATOM 1391 N N . ILE A 1 170 ? 0.258 -5.654 2.211 1.00 97.25 170 ILE A N 1
ATOM 1392 C CA . ILE A 1 170 ? 0.596 -4.736 1.122 1.00 97.25 170 ILE A CA 1
ATOM 1393 C C . ILE A 1 170 ? 1.854 -5.275 0.464 1.00 97.25 170 ILE A C 1
ATOM 1395 O O . ILE A 1 170 ? 2.877 -5.440 1.134 1.00 97.25 170 ILE A O 1
ATOM 1399 N N . LYS A 1 171 ? 1.793 -5.491 -0.853 1.00 96.75 171 LYS A N 1
ATOM 1400 C CA . LYS A 1 171 ? 2.962 -5.887 -1.637 1.00 96.75 171 LYS A CA 1
ATOM 1401 C C . LYS A 1 171 ? 3.118 -5.092 -2.913 1.00 96.75 171 LYS A C 1
ATOM 1403 O O . LYS A 1 171 ? 2.151 -4.863 -3.626 1.00 96.75 171 LYS A O 1
ATOM 1408 N N . SER A 1 172 ? 4.353 -4.721 -3.214 1.00 94.31 172 SER A N 1
ATOM 1409 C CA . SER A 1 172 ? 4.733 -3.959 -4.393 1.00 94.31 172 SER A CA 1
ATOM 1410 C C . SER A 1 172 ? 5.775 -4.716 -5.204 1.00 94.31 172 SER A C 1
ATOM 1412 O O . SER A 1 172 ? 6.775 -5.208 -4.678 1.00 94.31 172 SER A O 1
ATOM 1414 N N . ILE A 1 173 ? 5.557 -4.772 -6.510 1.00 92.31 173 ILE A N 1
ATOM 1415 C CA . ILE A 1 173 ? 6.572 -5.115 -7.499 1.00 92.31 173 ILE A CA 1
ATOM 1416 C C . ILE A 1 173 ? 7.088 -3.802 -8.070 1.00 92.31 173 ILE A C 1
ATOM 1418 O O . ILE A 1 173 ? 6.305 -2.979 -8.542 1.00 92.31 173 ILE A O 1
ATOM 1422 N N . VAL A 1 174 ? 8.407 -3.620 -8.056 1.00 86.81 174 VAL A N 1
ATOM 1423 C CA . VAL A 1 174 ? 9.057 -2.451 -8.650 1.00 86.81 174 VAL A CA 1
ATOM 1424 C C . VAL A 1 174 ? 10.014 -2.893 -9.735 1.00 86.81 174 VAL A C 1
ATOM 1426 O O . VAL A 1 174 ? 10.840 -3.787 -9.552 1.00 86.81 174 VAL A O 1
ATOM 1429 N N . LEU A 1 175 ? 9.910 -2.239 -10.883 1.00 84.00 175 LEU A N 1
ATOM 1430 C CA . LEU A 1 175 ? 10.723 -2.501 -12.053 1.00 84.00 175 LEU A CA 1
ATOM 1431 C C . LEU A 1 175 ? 11.341 -1.197 -12.517 1.00 84.00 175 LEU A C 1
ATOM 1433 O O . LEU A 1 175 ? 10.649 -0.240 -12.857 1.00 84.00 175 LEU A O 1
ATOM 1437 N N . CYS A 1 176 ? 12.667 -1.164 -12.552 1.00 81.81 176 CYS A N 1
ATOM 1438 C CA . CYS A 1 176 ? 13.365 -0.015 -13.094 1.00 81.81 176 CYS A CA 1
ATOM 1439 C C . CYS A 1 176 ? 13.062 0.176 -14.585 1.00 81.81 176 CYS A C 1
ATOM 1441 O O . CYS A 1 176 ? 12.794 -0.820 -15.267 1.00 81.81 176 CYS A O 1
ATOM 1443 N N . PRO A 1 177 ? 13.190 1.398 -15.139 1.00 81.19 177 PRO A N 1
ATOM 1444 C CA . PRO A 1 177 ? 12.940 1.632 -16.560 1.00 81.19 177 PRO A CA 1
ATOM 1445 C C . PRO A 1 177 ? 13.745 0.719 -17.474 1.00 81.19 177 PRO A C 1
ATOM 1447 O O . PRO A 1 177 ? 13.215 0.235 -18.465 1.00 81.19 177 PRO A O 1
ATOM 1450 N N . HIS A 1 178 ? 14.996 0.407 -17.119 1.00 79.62 178 HIS A N 1
ATOM 1451 C CA . HIS A 1 178 ? 15.804 -0.516 -17.913 1.00 79.62 178 HIS A CA 1
ATOM 1452 C C . HIS A 1 178 ? 15.175 -1.916 -18.006 1.00 79.62 178 HIS A C 1
ATOM 1454 O O . HIS A 1 178 ? 14.961 -2.419 -19.107 1.00 79.62 178 HIS A O 1
ATOM 1460 N N . LEU A 1 179 ? 14.848 -2.526 -16.861 1.00 81.06 179 LEU A N 1
ATOM 1461 C CA . LEU A 1 179 ? 14.252 -3.864 -16.807 1.00 81.06 179 LEU A CA 1
ATOM 1462 C C . LEU A 1 179 ? 12.854 -3.880 -17.414 1.00 81.06 179 LEU A C 1
ATOM 1464 O O . LEU A 1 179 ? 12.497 -4.839 -18.098 1.00 81.06 179 LEU A O 1
ATOM 1468 N N . TYR A 1 180 ? 12.070 -2.830 -17.177 1.00 84.50 180 TYR A N 1
ATOM 1469 C CA . TYR A 1 180 ? 10.751 -2.675 -17.768 1.00 84.50 180 TYR A CA 1
ATOM 1470 C C . TYR A 1 180 ? 10.847 -2.620 -19.298 1.00 84.50 180 TYR A C 1
ATOM 1472 O O . TYR A 1 180 ? 10.251 -3.463 -19.965 1.00 84.50 180 TYR A O 1
ATOM 1480 N N . ASN A 1 181 ? 11.667 -1.719 -19.850 1.00 82.62 181 ASN A N 1
ATOM 1481 C CA . ASN A 1 181 ? 11.846 -1.544 -21.295 1.00 82.62 181 ASN A CA 1
ATOM 1482 C C . ASN A 1 181 ? 12.367 -2.819 -21.974 1.00 82.62 181 ASN A C 1
ATOM 1484 O O . ASN A 1 181 ? 11.868 -3.220 -23.029 1.00 82.62 181 ASN A O 1
ATOM 1488 N N . GLU A 1 182 ? 13.331 -3.503 -21.353 1.00 84.00 182 GLU A N 1
ATOM 1489 C CA . GLU A 1 182 ? 13.817 -4.793 -21.846 1.00 84.00 182 GLU A CA 1
ATOM 1490 C C . GLU A 1 182 ? 12.699 -5.849 -21.853 1.00 84.00 182 GLU A C 1
ATOM 1492 O O . GLU A 1 182 ? 12.533 -6.593 -22.823 1.00 84.00 182 GLU A O 1
ATOM 1497 N N . SER A 1 183 ? 11.902 -5.902 -20.785 1.00 84.88 183 SER A N 1
ATOM 1498 C CA . SER A 1 183 ? 10.855 -6.911 -20.624 1.00 84.88 183 SER A CA 1
ATOM 1499 C C . SER A 1 183 ? 9.688 -6.705 -21.585 1.00 84.88 183 SER A C 1
ATOM 1501 O O . SER A 1 183 ? 9.235 -7.674 -22.199 1.00 84.88 183 SER A O 1
ATOM 1503 N N . ILE A 1 184 ? 9.222 -5.465 -21.768 1.00 86.50 184 ILE A N 1
ATOM 1504 C CA . ILE A 1 184 ? 8.124 -5.170 -22.701 1.00 86.50 184 ILE A CA 1
ATOM 1505 C C . ILE A 1 184 ? 8.531 -5.408 -24.155 1.00 86.50 184 ILE A C 1
ATOM 1507 O O . ILE A 1 184 ? 7.692 -5.829 -24.943 1.00 86.50 184 ILE A O 1
ATOM 1511 N N . THR A 1 185 ? 9.807 -5.212 -24.504 1.00 84.50 185 THR A N 1
ATOM 1512 C CA . THR A 1 185 ? 10.318 -5.499 -25.855 1.00 84.50 185 THR A CA 1
ATOM 1513 C C . THR A 1 185 ? 10.242 -6.995 -26.160 1.00 84.50 185 THR A C 1
ATOM 1515 O O . THR A 1 185 ? 9.912 -7.391 -27.273 1.00 84.50 185 THR A O 1
ATOM 1518 N N . LYS A 1 186 ? 10.507 -7.842 -25.159 1.00 83.88 186 LYS A N 1
ATOM 1519 C CA . LYS A 1 186 ? 10.494 -9.305 -25.304 1.00 83.88 186 LYS A CA 1
ATOM 1520 C C . LYS A 1 186 ? 9.092 -9.911 -25.256 1.00 83.88 186 LYS A C 1
ATOM 1522 O O . LYS A 1 186 ? 8.845 -10.915 -25.912 1.00 83.88 186 LYS A O 1
ATOM 1527 N N . LYS A 1 187 ? 8.207 -9.360 -24.422 1.00 82.44 187 LYS A N 1
ATOM 1528 C CA . LYS A 1 187 ? 6.936 -10.001 -24.039 1.00 82.44 187 LYS A CA 1
ATOM 1529 C C . LYS A 1 187 ? 5.681 -9.228 -24.450 1.00 82.44 187 LYS A C 1
ATOM 1531 O O . LYS A 1 187 ? 4.586 -9.774 -24.374 1.00 82.44 187 LYS A O 1
ATOM 1536 N N . GLY A 1 188 ? 5.822 -7.968 -24.854 1.00 85.31 188 GLY A N 1
ATOM 1537 C CA . GLY A 1 188 ? 4.707 -7.040 -25.023 1.00 85.31 188 GLY A CA 1
ATOM 1538 C C . GLY A 1 188 ? 4.201 -6.479 -23.688 1.00 85.31 188 GLY A C 1
ATOM 1539 O O . GLY A 1 188 ? 4.211 -7.149 -22.655 1.00 85.31 188 GLY A O 1
ATOM 1540 N N . LYS A 1 189 ? 3.737 -5.224 -23.708 1.00 84.56 189 LYS A N 1
ATOM 1541 C CA . LYS A 1 189 ? 3.305 -4.482 -22.508 1.00 84.56 189 LYS A CA 1
ATOM 1542 C C . LYS A 1 189 ? 2.152 -5.163 -21.760 1.00 84.56 189 LYS A C 1
ATOM 1544 O O . LYS A 1 189 ? 2.234 -5.345 -20.551 1.00 84.56 189 LYS A O 1
ATOM 1549 N N . LEU A 1 190 ? 1.095 -5.549 -22.480 1.00 85.75 190 LEU A N 1
ATOM 1550 C CA . LEU A 1 190 ? -0.121 -6.112 -21.881 1.00 85.75 190 LEU A CA 1
ATOM 1551 C C . LEU A 1 190 ? 0.169 -7.411 -21.119 1.00 85.75 190 LEU A C 1
ATOM 1553 O O . LEU A 1 190 ? -0.176 -7.539 -19.948 1.00 85.75 190 LEU A O 1
ATOM 1557 N N . PHE A 1 191 ? 0.855 -8.349 -21.772 1.00 88.12 191 PHE A N 1
ATOM 1558 C CA . PHE A 1 191 ? 1.214 -9.629 -21.167 1.00 88.12 191 PHE A CA 1
ATOM 1559 C C . PHE A 1 191 ? 2.178 -9.453 -19.989 1.00 88.12 191 PHE A C 1
ATOM 1561 O O . PHE A 1 191 ? 2.070 -10.134 -18.972 1.00 88.12 191 PHE A O 1
ATOM 1568 N N . PHE A 1 192 ? 3.114 -8.509 -20.096 1.00 86.88 192 PHE A N 1
ATOM 1569 C CA . PHE A 1 192 ? 4.047 -8.238 -19.014 1.00 86.88 192 PHE A CA 1
ATOM 1570 C C . PHE A 1 192 ? 3.365 -7.683 -17.754 1.00 86.88 192 PHE A C 1
ATOM 1572 O O . PHE A 1 192 ? 3.726 -8.090 -16.648 1.00 86.88 192 PHE A O 1
ATOM 1579 N N . ASN A 1 193 ? 2.366 -6.811 -17.915 1.00 85.56 193 ASN A N 1
ATOM 1580 C CA . ASN A 1 193 ? 1.540 -6.322 -16.811 1.00 85.56 193 ASN A CA 1
ATOM 1581 C C . ASN A 1 193 ? 0.701 -7.440 -16.190 1.00 85.56 193 ASN A C 1
ATOM 1583 O O . ASN A 1 193 ? 0.700 -7.580 -14.969 1.00 85.56 193 ASN A O 1
ATOM 1587 N N . TYR A 1 194 ? 0.055 -8.267 -17.021 1.00 90.94 194 TYR A N 1
ATOM 1588 C CA . TYR A 1 194 ? -0.695 -9.439 -16.559 1.00 90.94 194 TYR A CA 1
ATOM 1589 C C . TYR A 1 194 ? 0.161 -10.320 -15.638 1.00 90.94 194 TYR A C 1
ATOM 1591 O O . TYR A 1 194 ? -0.275 -10.679 -14.548 1.00 90.94 194 TYR A O 1
ATOM 1599 N N . LEU A 1 195 ? 1.419 -10.573 -16.016 1.00 92.38 195 LEU A N 1
ATOM 1600 C CA . LEU A 1 195 ? 2.345 -11.357 -15.198 1.00 92.38 195 LEU A CA 1
ATOM 1601 C C . LEU A 1 195 ? 2.629 -10.714 -13.829 1.00 92.38 195 LEU A C 1
ATOM 1603 O O . LEU A 1 195 ? 2.818 -11.426 -12.848 1.00 92.38 195 LEU A O 1
ATOM 1607 N N . GLN A 1 196 ? 2.679 -9.381 -13.726 1.00 92.75 196 GLN A N 1
ATOM 1608 C CA . GLN A 1 196 ? 2.876 -8.731 -12.422 1.00 92.75 196 GLN A CA 1
ATOM 1609 C C . GLN A 1 196 ? 1.627 -8.849 -11.542 1.00 92.75 196 GLN A C 1
ATOM 1611 O O . GLN A 1 196 ? 1.747 -9.091 -10.343 1.00 92.75 196 GLN A O 1
ATOM 1616 N N . PHE A 1 197 ? 0.441 -8.732 -12.140 1.00 95.06 197 PHE A N 1
ATOM 1617 C CA . PHE A 1 197 ? -0.834 -8.911 -11.444 1.00 95.06 197 PHE A CA 1
ATOM 1618 C C . PHE A 1 197 ? -0.976 -10.342 -10.923 1.00 95.06 197 PHE A C 1
ATOM 1620 O O . PHE A 1 197 ? -1.276 -10.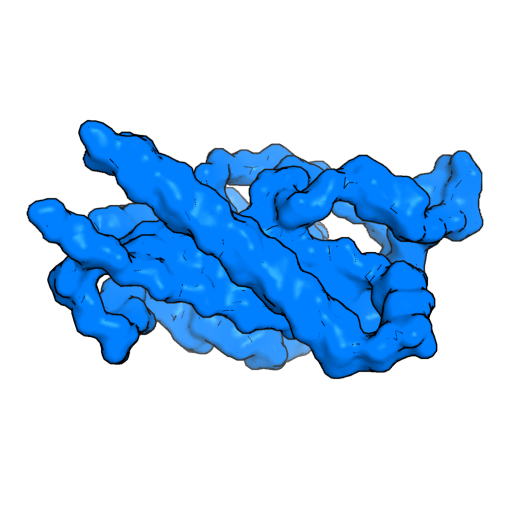534 -9.748 1.00 95.06 197 PHE A O 1
ATOM 1627 N N . GLU A 1 198 ? -0.685 -11.340 -11.760 1.00 96.62 198 GLU A N 1
ATOM 1628 C CA . GLU A 1 198 ? -0.708 -12.759 -11.392 1.00 96.62 198 GLU A CA 1
ATOM 1629 C C . GLU A 1 198 ? 0.176 -13.042 -10.170 1.00 96.62 198 GLU A C 1
ATOM 1631 O O . GLU A 1 198 ? -0.288 -13.623 -9.193 1.00 96.62 198 GLU A O 1
ATOM 1636 N N . ARG A 1 199 ? 1.411 -12.527 -10.152 1.00 96.50 199 ARG A N 1
ATOM 1637 C CA . ARG A 1 199 ? 2.334 -12.681 -9.012 1.00 96.50 199 ARG A CA 1
ATOM 1638 C C . ARG A 1 199 ? 1.787 -12.092 -7.708 1.00 96.50 199 ARG A C 1
ATOM 1640 O O . ARG A 1 199 ? 1.976 -12.681 -6.643 1.00 96.50 199 ARG A O 1
ATOM 1647 N N . LEU A 1 200 ? 1.129 -10.933 -7.771 1.00 97.44 200 LEU A N 1
ATOM 1648 C CA . LEU A 1 200 ? 0.513 -10.302 -6.598 1.00 97.44 200 LEU A CA 1
ATOM 1649 C C . LEU A 1 200 ? -0.723 -11.078 -6.123 1.00 97.44 200 LEU A C 1
ATOM 1651 O O . LEU A 1 200 ? -0.901 -11.257 -4.918 1.00 97.44 200 LEU A O 1
ATOM 1655 N N . ILE A 1 201 ? -1.531 -11.597 -7.052 1.00 97.75 201 ILE A N 1
ATOM 1656 C CA . ILE A 1 201 ? -2.676 -12.467 -6.747 1.00 97.75 201 ILE A CA 1
ATOM 1657 C C . ILE A 1 201 ? -2.199 -13.755 -6.071 1.00 97.75 201 ILE A C 1
ATOM 1659 O O . ILE A 1 201 ? -2.725 -14.129 -5.025 1.00 97.75 201 ILE A O 1
ATOM 1663 N N . GLU A 1 202 ? -1.169 -14.412 -6.607 1.00 97.56 202 GLU A N 1
ATOM 1664 C CA . GLU A 1 202 ? -0.583 -15.610 -5.999 1.00 97.56 202 GLU A CA 1
ATOM 1665 C C . GLU A 1 202 ? -0.077 -15.347 -4.577 1.00 97.56 202 GLU A C 1
ATOM 1667 O O . GLU A 1 202 ? -0.297 -16.163 -3.678 1.00 97.56 202 GLU A O 1
ATOM 1672 N N . ASN A 1 203 ? 0.592 -14.212 -4.350 1.00 97.00 203 ASN A N 1
ATOM 1673 C CA . ASN A 1 203 ? 1.017 -13.814 -3.010 1.00 97.00 203 ASN A CA 1
ATOM 1674 C C . ASN A 1 203 ? -0.181 -13.618 -2.071 1.00 97.00 203 ASN A C 1
ATOM 1676 O O . ASN A 1 203 ? -0.183 -14.154 -0.963 1.00 97.00 203 ASN A O 1
ATOM 1680 N N . ALA A 1 204 ? -1.214 -12.905 -2.523 1.00 97.44 204 ALA A N 1
ATOM 1681 C CA . ALA A 1 204 ? -2.420 -12.678 -1.738 1.00 97.44 204 ALA A CA 1
ATOM 1682 C C . ALA A 1 204 ? -3.105 -14.000 -1.357 1.00 97.44 204 ALA A C 1
ATOM 1684 O O . ALA A 1 204 ? -3.460 -14.196 -0.196 1.00 97.44 204 ALA A O 1
ATOM 1685 N N . LEU A 1 205 ? -3.215 -14.952 -2.290 1.00 96.75 205 LEU A N 1
ATOM 1686 C CA . LEU A 1 205 ? -3.761 -16.285 -2.016 1.00 96.75 205 LEU A CA 1
ATOM 1687 C C . LEU A 1 205 ? -2.932 -17.041 -0.970 1.00 96.75 205 LEU A C 1
ATOM 1689 O O . LEU A 1 205 ? -3.497 -17.613 -0.038 1.00 96.75 205 LEU A O 1
ATOM 1693 N N . LYS A 1 206 ? -1.596 -17.001 -1.063 1.00 96.00 206 LYS A N 1
ATOM 1694 C CA . LYS A 1 206 ? -0.710 -17.594 -0.043 1.00 96.00 206 LYS A CA 1
ATOM 1695 C C . LYS A 1 206 ? -0.930 -16.958 1.327 1.00 96.00 206 LYS A C 1
ATOM 1697 O O . LYS A 1 206 ? -1.014 -17.678 2.321 1.00 96.00 206 LYS A O 1
ATOM 1702 N N . ARG A 1 207 ? -1.076 -15.631 1.392 1.00 95.31 207 ARG A N 1
ATOM 1703 C CA . ARG A 1 207 ? -1.371 -14.925 2.645 1.00 95.31 207 ARG A CA 1
ATOM 1704 C C . ARG A 1 207 ? -2.717 -15.345 3.232 1.00 95.31 207 ARG A C 1
ATOM 1706 O O . ARG A 1 207 ? -2.780 -15.629 4.423 1.00 95.31 207 ARG A O 1
ATOM 1713 N N . ILE A 1 208 ? -3.763 -15.440 2.410 1.00 94.88 208 ILE A N 1
ATOM 1714 C CA . ILE A 1 208 ? -5.098 -15.896 2.831 1.00 94.88 208 ILE A CA 1
ATOM 1715 C C . ILE A 1 208 ? -5.031 -17.304 3.435 1.00 94.88 208 ILE A C 1
ATOM 1717 O O . ILE A 1 208 ? -5.634 -17.560 4.477 1.00 94.88 208 ILE A O 1
ATOM 1721 N N . LEU A 1 209 ? -4.276 -18.216 2.817 1.00 92.75 209 LEU A N 1
ATOM 1722 C CA . LEU A 1 209 ? -4.086 -19.568 3.348 1.00 92.75 209 LEU A CA 1
ATOM 1723 C C . LEU A 1 209 ? -3.417 -19.550 4.730 1.00 92.75 209 LEU A C 1
ATOM 1725 O O . LEU A 1 209 ? -3.880 -20.245 5.631 1.00 92.75 209 LEU A O 1
ATOM 1729 N N . ILE A 1 210 ? -2.377 -18.732 4.919 1.00 91.25 210 ILE A N 1
ATOM 1730 C CA . ILE A 1 210 ? -1.680 -18.584 6.209 1.00 91.25 210 ILE A CA 1
ATOM 1731 C C . ILE A 1 210 ? -2.618 -18.021 7.287 1.00 91.25 210 ILE A C 1
ATOM 1733 O O . ILE A 1 210 ? -2.655 -18.546 8.402 1.00 91.25 210 ILE A O 1
ATOM 1737 N N . GLU A 1 211 ? -3.400 -16.990 6.960 1.00 87.19 211 GLU A N 1
ATOM 1738 C CA . GLU A 1 211 ? -4.390 -16.399 7.873 1.00 87.19 211 GLU A CA 1
ATOM 1739 C C . GLU A 1 211 ? -5.417 -17.441 8.328 1.00 87.19 211 GLU A C 1
ATOM 1741 O O . GLU A 1 211 ? -5.675 -17.585 9.519 1.00 87.19 211 GLU A O 1
ATOM 1746 N N . ASN A 1 212 ? -5.950 -18.236 7.398 1.00 83.88 212 ASN A N 1
ATOM 1747 C CA . ASN A 1 212 ? -6.950 -19.257 7.713 1.00 83.88 212 ASN A CA 1
ATOM 1748 C C . ASN A 1 212 ? -6.396 -20.446 8.511 1.00 83.88 212 ASN A C 1
ATOM 1750 O O . ASN A 1 212 ? -7.163 -21.126 9.191 1.00 83.88 212 ASN A O 1
ATOM 1754 N N . ILE A 1 213 ? -5.089 -20.716 8.430 1.00 82.25 213 ILE A N 1
ATOM 1755 C CA . ILE A 1 213 ? -4.426 -21.709 9.288 1.00 82.25 213 ILE A CA 1
ATOM 1756 C C . ILE A 1 213 ? -4.223 -21.140 10.694 1.00 82.25 213 ILE A C 1
ATOM 1758 O O . ILE A 1 213 ? -4.460 -21.845 11.663 1.00 82.25 213 ILE A O 1
ATOM 1762 N N . SER A 1 214 ? -3.830 -19.869 10.809 1.00 70.19 214 SER A N 1
ATOM 1763 C CA . SER A 1 214 ? -3.506 -19.223 12.093 1.00 70.19 214 SER A CA 1
ATOM 1764 C C . SER A 1 214 ? -4.728 -18.956 12.985 1.00 70.19 214 SER A C 1
ATOM 1766 O O . SER A 1 214 ? -4.573 -18.706 14.175 1.00 70.19 214 SER A O 1
ATOM 1768 N N . VAL A 1 215 ? -5.934 -18.968 12.407 1.00 58.78 215 VAL A N 1
ATOM 1769 C CA . VAL A 1 215 ? -7.214 -18.746 13.108 1.00 58.78 215 VAL A CA 1
ATOM 1770 C C . VAL A 1 215 ? -7.862 -20.065 13.580 1.00 58.78 215 VAL A C 1
ATOM 1772 O O . VAL A 1 215 ? -8.844 -20.027 14.322 1.00 58.78 215 VAL A O 1
ATOM 1775 N N . LYS A 1 216 ? -7.329 -21.228 13.175 1.00 48.09 216 LYS A N 1
ATOM 1776 C CA . LYS A 1 216 ? -7.754 -22.555 13.657 1.00 48.09 216 LYS A CA 1
ATOM 1777 C C . LYS A 1 216 ? -6.934 -23.003 14.858 1.00 48.09 216 LYS A C 1
ATOM 1779 O O . LYS A 1 216 ? -7.549 -23.642 15.738 1.00 48.09 216 LYS A O 1
#